Protein AF-A0A3D8HKE0-F1 (afdb_monomer_lite)

Secondary structure (DSSP, 8-state):
-HHHHHHHHHHHHHHHHHHHHHHHHHHHHHHHH--GGG-S-HHHHHHHHHTTHHHHHHHHHHHHHHHHHHHHHHHHHHHHHHHH-SS--HHHHHHHHHHHHHHHHHHHHHHHHHHHHHHHHHHHHHHHHHHHHHHHS------------PPPHHHHHHHHHHHHHHHHHHHHHHHHHHHHHTTS--------------------------------PPPP-

Sequence (221 aa):
MKEMVDYGVLGFLGMLSVVVVAIAIERLWFFATVRVDDYNDRRFLELDLHKRLTLLATIGSNAPYIGLLGTVAGIMITFVEIGADSNVDTGAIMTGLSLALKATAAGLIVAIPSIVTYNLLTRKADVVLTLWDIHHKPYTEPPRAATTRPMSSAQVAQQVATQQSQISQIQRQAQMQSQMQGQAGRTTQNPQPTTTQQSSQNLRPQGSTLGAGSTTNPPRV

Foldseek 3Di:
DLVCLLCVLLVVLVVLLVVLVVVLVVLVVVLVPDDLPPDPDLVVLLCVLCPCLVVLVVLLVCLLVSLQVSLVVLQVVLVVVCVVDPDDDPVSNVVSNVSSVVSNVSSNVRNVSSVVSSVVSVVSSVVSSVVSCCVVPPDDPDPPPPPPPPQPPVNVVVVVVVVVVVVVVVVVVVVVVVVVVVVVPPDDDDDDDDDDDDDDDDDDDDDDDDDDDDDDDDDDD

Radius of gyration: 40.12 Å; chains: 1; bounding box: 74×91×75 Å

pLDDT: mean 77.03, std 16.25, range [39.44, 96.81]

Structure (mmCIF, N/CA/C/O backbone):
data_AF-A0A3D8HKE0-F1
#
_entry.id   AF-A0A3D8HKE0-F1
#
loop_
_atom_site.group_PDB
_atom_site.id
_atom_site.type_symbol
_atom_site.label_atom_id
_atom_site.label_alt_id
_atom_site.label_comp_id
_atom_site.label_asym_id
_atom_site.label_entity_id
_atom_site.label_seq_id
_atom_site.pdbx_PDB_ins_code
_atom_site.Cartn_x
_atom_site.Cartn_y
_atom_site.Cartn_z
_atom_site.occupancy
_atom_site.B_iso_or_equiv
_atom_site.auth_seq_id
_atom_site.auth_comp_id
_atom_site.auth_asym_id
_atom_site.auth_atom_id
_atom_site.pdbx_PDB_model_num
ATOM 1 N N . MET A 1 1 ? -23.626 0.219 18.805 1.00 68.56 1 MET A N 1
ATOM 2 C CA . MET A 1 1 ? -22.837 1.066 17.874 1.00 68.56 1 MET A CA 1
ATOM 3 C C . MET A 1 1 ? -21.470 0.466 17.541 1.00 68.56 1 MET A C 1
ATOM 5 O O . MET A 1 1 ? -21.065 0.583 16.390 1.00 68.56 1 MET A O 1
ATOM 9 N N . LYS A 1 2 ? -20.796 -0.225 18.481 1.00 69.00 2 LYS A N 1
ATOM 10 C CA . LYS A 1 2 ? -19.523 -0.940 18.235 1.00 69.00 2 LYS A CA 1
ATOM 11 C C . LYS A 1 2 ? -19.536 -1.840 16.997 1.00 69.00 2 LYS A C 1
ATOM 13 O O . LYS A 1 2 ? -18.644 -1.725 16.165 1.00 69.00 2 LYS A O 1
ATOM 18 N N . GLU A 1 3 ? -20.570 -2.665 16.839 1.00 75.81 3 GLU A N 1
ATOM 19 C CA . GLU A 1 3 ? -20.652 -3.601 15.711 1.00 75.81 3 GLU A CA 1
ATOM 20 C C . GLU A 1 3 ? -20.678 -2.909 14.344 1.00 75.81 3 GLU A C 1
ATOM 22 O O . GLU A 1 3 ? -20.024 -3.364 13.415 1.00 75.81 3 GLU A O 1
ATOM 27 N N . MET A 1 4 ? -21.363 -1.770 14.211 1.00 79.06 4 MET A N 1
ATOM 28 C CA . MET A 1 4 ? -21.422 -1.051 12.932 1.00 79.06 4 MET A CA 1
ATOM 29 C C . MET A 1 4 ? -2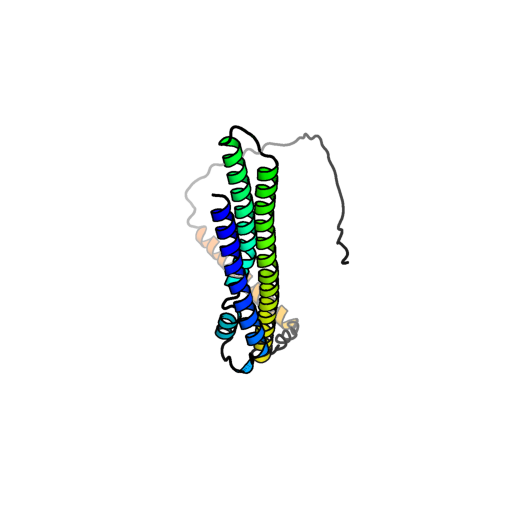0.052 -0.526 12.501 1.00 79.06 4 MET A C 1
ATOM 31 O O . MET A 1 4 ? -19.726 -0.570 11.318 1.00 79.06 4 MET A O 1
ATOM 35 N N . VAL A 1 5 ? -19.246 -0.039 13.449 1.00 80.44 5 VAL A N 1
ATOM 36 C CA . VAL A 1 5 ? -17.890 0.437 13.148 1.00 80.44 5 VAL A CA 1
ATOM 37 C C . VAL A 1 5 ? -16.947 -0.731 12.880 1.00 80.44 5 VAL A C 1
ATOM 39 O O . VAL A 1 5 ? -16.179 -0.658 11.923 1.00 80.44 5 VAL A O 1
ATOM 42 N N . ASP A 1 6 ? -17.041 -1.820 13.649 1.00 78.56 6 ASP A N 1
ATOM 43 C CA . ASP A 1 6 ? -16.195 -3.001 13.439 1.00 78.56 6 ASP A CA 1
ATOM 44 C C . ASP A 1 6 ? -16.470 -3.636 12.064 1.00 78.56 6 ASP A C 1
ATOM 46 O O . ASP A 1 6 ? -15.548 -3.809 11.266 1.00 78.56 6 ASP A O 1
ATOM 50 N N . TYR A 1 7 ? -17.742 -3.875 11.715 1.00 86.00 7 TYR A N 1
ATOM 51 C CA . TYR A 1 7 ? -18.117 -4.412 10.402 1.00 86.00 7 TYR A CA 1
ATOM 52 C C . TYR A 1 7 ? -17.887 -3.421 9.259 1.00 86.00 7 TYR A C 1
ATOM 54 O O . TYR A 1 7 ? -17.527 -3.841 8.161 1.00 86.00 7 TYR A O 1
ATOM 62 N N . GLY A 1 8 ? -18.058 -2.117 9.491 1.00 88.88 8 GLY A N 1
ATOM 63 C CA . GLY A 1 8 ? -17.811 -1.094 8.476 1.00 88.88 8 GLY A CA 1
ATOM 64 C C . GLY A 1 8 ? -16.339 -1.031 8.076 1.00 88.88 8 GLY A C 1
ATOM 65 O O . GLY A 1 8 ? -16.010 -1.132 6.894 1.00 88.88 8 GLY A O 1
ATOM 66 N N . VAL A 1 9 ? -15.443 -0.926 9.061 1.00 90.12 9 VAL A N 1
ATOM 67 C CA . VAL A 1 9 ? -13.996 -0.853 8.823 1.00 90.12 9 VAL A CA 1
ATOM 68 C C . VAL A 1 9 ? -13.478 -2.185 8.286 1.00 90.12 9 VAL A C 1
ATOM 70 O O . VAL A 1 9 ? -12.878 -2.214 7.214 1.00 90.12 9 VAL A O 1
ATOM 73 N N . LEU A 1 10 ? -13.755 -3.306 8.962 1.00 89.19 10 LEU A N 1
ATOM 74 C CA . LEU A 1 10 ? -13.279 -4.619 8.512 1.00 89.19 10 LEU A CA 1
ATOM 75 C C . LEU A 1 10 ? -13.876 -5.023 7.160 1.00 89.19 10 LEU A C 1
ATOM 77 O O . LEU A 1 10 ? -13.165 -5.590 6.335 1.00 89.19 10 LEU A O 1
ATOM 81 N N . GLY A 1 11 ? -15.144 -4.701 6.899 1.00 92.00 11 GLY A N 1
ATOM 82 C CA . GLY A 1 11 ? -15.788 -4.951 5.611 1.00 92.00 11 GLY A CA 1
ATOM 83 C C . GLY A 1 11 ? -15.154 -4.140 4.484 1.00 92.00 11 GLY A C 1
ATOM 84 O O . GLY A 1 11 ? -14.835 -4.691 3.431 1.00 92.00 11 GLY A O 1
ATOM 85 N N . PHE A 1 12 ? -14.889 -2.852 4.719 1.00 93.00 12 PHE A N 1
ATOM 86 C CA . PHE A 1 12 ? -14.210 -2.000 3.745 1.00 93.00 12 PHE A CA 1
ATOM 87 C C . PHE A 1 12 ? -12.780 -2.478 3.459 1.00 93.00 12 PHE A C 1
ATOM 89 O O . PHE A 1 12 ? -12.384 -2.606 2.299 1.00 93.00 12 PHE A O 1
ATOM 96 N N . LEU A 1 13 ? -12.010 -2.810 4.500 1.00 91.38 13 LEU A N 1
ATOM 97 C CA . LEU A 1 13 ? -10.673 -3.383 4.339 1.00 91.38 13 LEU A CA 1
ATOM 98 C C . LEU A 1 13 ? -10.697 -4.754 3.657 1.00 91.38 13 LEU A C 1
ATOM 100 O O . LEU A 1 13 ? -9.833 -5.032 2.829 1.00 91.38 13 LEU A O 1
ATOM 104 N N . GLY A 1 14 ? -11.691 -5.590 3.954 1.00 92.75 14 GLY A N 1
ATOM 105 C CA . GLY A 1 14 ? -11.900 -6.869 3.283 1.00 92.75 14 GLY A CA 1
ATOM 106 C C . GLY A 1 14 ? -12.162 -6.688 1.788 1.00 92.75 14 GLY A C 1
ATOM 107 O O . GLY A 1 14 ? -11.519 -7.339 0.967 1.00 92.75 14 GLY A O 1
ATOM 108 N N . MET A 1 15 ? -13.026 -5.741 1.417 1.00 94.44 15 MET A N 1
ATOM 109 C CA . MET A 1 15 ? -13.275 -5.393 0.017 1.00 94.44 15 MET A CA 1
ATOM 110 C C . MET A 1 15 ? -11.996 -4.902 -0.678 1.00 94.44 15 MET A C 1
ATOM 112 O O . MET A 1 15 ? -11.675 -5.371 -1.771 1.00 94.44 15 MET A O 1
ATOM 116 N N . LEU A 1 16 ? -11.233 -4.007 -0.039 1.00 91.81 16 LEU A N 1
ATOM 117 C CA . LEU A 1 16 ? -9.945 -3.548 -0.568 1.00 91.81 16 LEU A CA 1
ATOM 118 C C . LEU A 1 16 ? -8.948 -4.697 -0.743 1.00 91.81 16 LEU A C 1
ATOM 120 O O . LEU A 1 16 ? -8.261 -4.751 -1.760 1.00 91.81 16 LEU A O 1
ATOM 124 N N . SER A 1 17 ? -8.891 -5.626 0.212 1.00 93.06 17 SER A N 1
ATOM 125 C CA . SER A 1 17 ? -8.035 -6.812 0.139 1.00 93.06 17 SER A CA 1
ATOM 126 C C . SER A 1 17 ? -8.343 -7.646 -1.103 1.00 93.06 17 SER A C 1
ATOM 128 O O . SER A 1 17 ? -7.438 -7.972 -1.871 1.00 93.06 17 SER A O 1
ATOM 130 N N . VAL A 1 18 ? -9.628 -7.918 -1.356 1.00 93.94 18 VAL A N 1
ATOM 131 C CA . VAL A 1 18 ? -10.071 -8.670 -2.538 1.00 93.94 18 VAL A CA 1
ATOM 132 C C . VAL A 1 18 ? -9.685 -7.944 -3.827 1.00 93.94 18 VAL A C 1
ATOM 134 O O . VAL A 1 18 ? -9.174 -8.576 -4.749 1.00 93.94 18 VAL A O 1
ATOM 137 N N . VAL A 1 19 ? -9.859 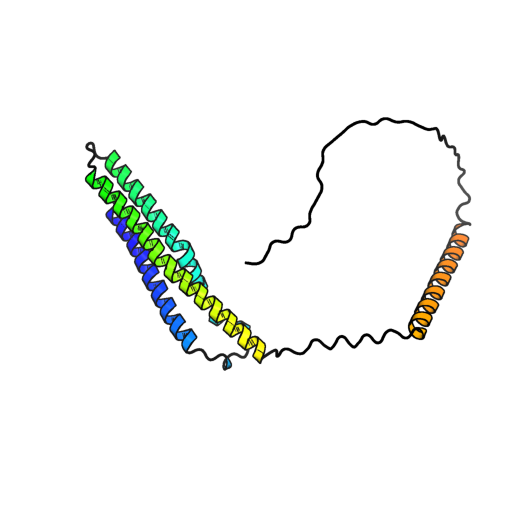-6.620 -3.888 1.00 92.25 19 VAL A N 1
ATOM 138 C CA . VAL A 1 19 ? -9.463 -5.812 -5.054 1.00 92.25 19 VAL A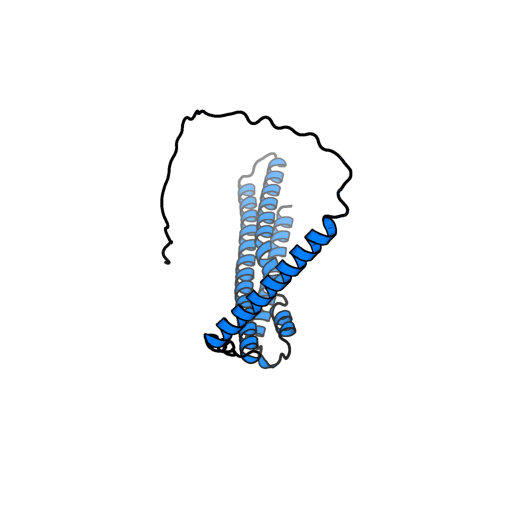 CA 1
ATOM 139 C C . VAL A 1 19 ? -7.952 -5.869 -5.289 1.00 92.25 19 VAL A C 1
ATOM 141 O O . VAL A 1 19 ? -7.520 -6.076 -6.423 1.00 92.25 19 VAL A O 1
ATOM 144 N N . VAL A 1 20 ? -7.139 -5.729 -4.237 1.00 92.12 20 VAL A N 1
ATOM 145 C CA . VAL A 1 20 ? -5.671 -5.815 -4.331 1.00 92.12 20 VAL A CA 1
ATOM 146 C C . VAL A 1 20 ? -5.248 -7.174 -4.869 1.00 92.12 20 VAL A C 1
ATOM 148 O O . VAL A 1 20 ? -4.459 -7.234 -5.809 1.00 92.12 20 VAL A O 1
ATOM 151 N N . VAL A 1 21 ? -5.792 -8.258 -4.314 1.00 90.06 21 VAL A N 1
ATOM 152 C CA . VAL A 1 21 ? -5.470 -9.623 -4.747 1.00 90.06 21 VAL A CA 1
ATOM 153 C C . VAL A 1 21 ? -5.913 -9.857 -6.191 1.00 90.06 21 VAL A C 1
ATOM 155 O O . VAL A 1 21 ? -5.136 -10.387 -6.983 1.00 90.06 21 VAL A O 1
ATOM 158 N N . ALA A 1 22 ? -7.113 -9.413 -6.571 1.00 90.00 22 ALA A N 1
ATOM 159 C CA . ALA A 1 22 ? -7.612 -9.546 -7.937 1.00 90.00 22 ALA A CA 1
ATOM 160 C C . ALA A 1 22 ? -6.702 -8.835 -8.953 1.00 90.00 22 ALA A C 1
ATOM 162 O O . ALA A 1 22 ? -6.298 -9.444 -9.945 1.00 90.00 22 ALA A O 1
ATOM 163 N N . ILE A 1 23 ? -6.315 -7.582 -8.684 1.00 87.62 23 ILE A N 1
ATOM 164 C CA . ILE A 1 23 ? -5.418 -6.830 -9.575 1.00 87.62 23 ILE A CA 1
ATOM 165 C C . ILE A 1 23 ? -4.009 -7.438 -9.571 1.00 87.62 23 ILE A C 1
ATOM 167 O O . ILE A 1 23 ? -3.373 -7.519 -10.623 1.00 87.62 23 ILE A O 1
ATOM 171 N N . ALA A 1 24 ? -3.511 -7.888 -8.415 1.00 86.12 24 ALA A N 1
ATOM 172 C CA . ALA A 1 24 ? -2.208 -8.536 -8.308 1.00 86.12 24 ALA A CA 1
ATOM 173 C C . ALA A 1 24 ? -2.137 -9.800 -9.176 1.00 86.12 24 ALA A C 1
ATOM 175 O O . ALA A 1 24 ? -1.166 -9.983 -9.909 1.00 86.12 24 ALA A O 1
ATOM 176 N N . ILE A 1 25 ? -3.177 -10.637 -9.144 1.00 87.00 25 ILE A N 1
ATOM 177 C CA . ILE A 1 25 ? -3.264 -11.854 -9.959 1.00 87.00 25 ILE A CA 1
ATOM 178 C C . ILE A 1 25 ? -3.375 -11.507 -11.448 1.00 87.00 25 ILE A C 1
ATOM 180 O O . ILE A 1 25 ? -2.588 -12.024 -12.243 1.00 87.00 25 ILE A O 1
ATOM 184 N N . GLU A 1 26 ? -4.290 -10.601 -11.822 1.00 84.62 26 GLU A N 1
ATOM 185 C CA . GLU A 1 26 ? -4.458 -10.127 -13.208 1.00 84.62 26 GLU A CA 1
ATOM 186 C C . GLU A 1 26 ? -3.114 -9.657 -13.779 1.00 84.62 26 GLU A C 1
ATOM 188 O O . GLU A 1 26 ? -2.737 -9.994 -14.905 1.00 84.62 26 GLU A O 1
ATOM 193 N N . ARG A 1 27 ? -2.337 -8.924 -12.973 1.00 79.56 27 ARG A N 1
ATOM 194 C CA . ARG A 1 27 ? -1.057 -8.386 -13.417 1.00 79.56 27 ARG A CA 1
ATOM 195 C C . ARG A 1 27 ? 0.102 -9.354 -13.409 1.00 79.56 27 ARG A C 1
ATOM 197 O O . ARG A 1 27 ? 0.913 -9.284 -14.330 1.00 79.56 27 ARG A O 1
ATOM 204 N N . LEU A 1 28 ? 0.209 -10.228 -12.415 1.00 78.38 28 LEU A N 1
ATOM 205 C CA . LEU A 1 28 ? 1.250 -11.254 -12.412 1.00 78.38 28 LEU A CA 1
ATOM 206 C C . LEU A 1 28 ? 1.114 -12.158 -13.635 1.00 78.38 28 LEU A C 1
ATOM 208 O O . LEU A 1 28 ? 2.126 -12.515 -14.238 1.00 78.38 28 LEU A O 1
ATOM 212 N N . TRP A 1 29 ? -0.123 -12.451 -14.041 1.00 78.75 29 TRP A N 1
ATOM 213 C CA . TRP A 1 29 ? -0.379 -13.232 -15.240 1.00 78.75 29 TRP A CA 1
ATOM 214 C C . TRP A 1 29 ? -0.073 -12.446 -16.521 1.00 78.75 29 TRP A C 1
ATOM 216 O O . TRP A 1 29 ? 0.654 -12.940 -17.376 1.00 78.75 29 TRP A O 1
ATOM 226 N N . PHE A 1 30 ? -0.498 -11.181 -16.609 1.00 76.00 30 PHE A N 1
ATOM 227 C CA . PHE A 1 30 ? -0.179 -10.309 -17.747 1.00 76.00 30 PHE A CA 1
ATOM 228 C C . PHE A 1 30 ? 1.334 -10.164 -17.983 1.00 76.00 30 PHE A C 1
ATOM 230 O O . PHE A 1 30 ? 1.812 -10.359 -19.098 1.00 76.00 30 PHE A O 1
ATOM 237 N N . PHE A 1 31 ? 2.116 -9.888 -16.933 1.00 66.81 31 PHE A N 1
ATOM 238 C CA . PHE A 1 31 ? 3.575 -9.764 -17.044 1.00 66.81 31 PHE A CA 1
ATOM 239 C C . PHE A 1 31 ? 4.276 -11.080 -17.405 1.00 66.81 31 PHE A C 1
ATOM 241 O O . PHE A 1 31 ? 5.405 -11.041 -17.885 1.00 66.81 31 PHE A O 1
ATOM 248 N N . ALA A 1 32 ? 3.640 -12.232 -17.176 1.00 64.81 32 ALA A N 1
ATOM 249 C CA . ALA A 1 32 ? 4.167 -13.527 -17.596 1.00 64.81 32 ALA A CA 1
ATOM 250 C C . ALA A 1 32 ? 3.878 -13.842 -19.076 1.00 64.81 32 ALA A C 1
ATOM 252 O O . ALA A 1 32 ? 4.490 -14.754 -19.624 1.00 64.81 32 ALA A O 1
ATOM 253 N N . THR A 1 33 ? 2.958 -13.121 -19.727 1.00 61.50 33 THR A N 1
ATOM 254 C CA . THR A 1 33 ? 2.516 -13.413 -21.106 1.00 61.50 33 THR A CA 1
ATOM 255 C C . THR A 1 33 ? 2.814 -12.283 -22.102 1.00 61.50 33 THR A C 1
ATOM 257 O O . THR A 1 33 ? 2.741 -12.501 -23.309 1.00 61.50 33 THR A O 1
ATOM 260 N N . VAL A 1 34 ? 3.190 -11.085 -21.640 1.00 63.56 34 VAL A N 1
ATOM 261 C CA . VAL A 1 34 ? 3.518 -9.955 -22.524 1.00 63.56 34 VAL A CA 1
ATOM 262 C C . VAL A 1 34 ? 4.799 -10.200 -23.321 1.00 63.56 34 VAL A C 1
ATOM 264 O O . VAL A 1 34 ? 5.882 -10.372 -22.763 1.00 63.56 34 VAL A O 1
ATOM 267 N N . ARG A 1 35 ? 4.667 -10.137 -24.649 1.00 62.50 35 ARG A N 1
ATOM 268 C CA . ARG A 1 35 ? 5.768 -10.049 -25.612 1.00 62.50 35 ARG A CA 1
ATOM 269 C C . ARG A 1 35 ? 6.050 -8.576 -25.918 1.00 62.50 35 ARG A C 1
ATOM 271 O O . ARG A 1 35 ? 5.142 -7.827 -26.261 1.00 62.50 35 ARG A O 1
ATOM 278 N N . VAL A 1 36 ? 7.311 -8.171 -25.779 1.00 59.06 36 VAL A N 1
ATOM 279 C CA . VAL A 1 36 ? 7.780 -6.781 -25.958 1.00 59.06 36 VAL A CA 1
ATOM 280 C C . VAL A 1 36 ? 7.764 -6.352 -27.438 1.00 59.06 36 VAL A C 1
ATOM 282 O O . VAL A 1 36 ? 7.711 -5.161 -27.730 1.00 59.06 36 VAL A O 1
ATOM 285 N N . ASP A 1 37 ? 7.738 -7.318 -28.360 1.00 56.88 37 ASP A N 1
ATOM 286 C CA . ASP A 1 37 ? 7.844 -7.116 -29.813 1.00 56.88 37 ASP A CA 1
ATOM 287 C C . ASP A 1 37 ? 6.596 -6.545 -30.513 1.00 56.88 37 ASP A C 1
ATOM 289 O O . ASP A 1 37 ? 6.682 -6.184 -31.682 1.00 56.88 37 ASP A O 1
ATOM 293 N N . ASP A 1 38 ? 5.441 -6.435 -29.845 1.00 60.47 38 ASP A N 1
ATOM 294 C CA . ASP A 1 38 ? 4.195 -5.987 -30.501 1.00 60.47 38 ASP A CA 1
ATOM 295 C C . ASP A 1 38 ? 3.969 -4.451 -30.438 1.00 60.47 38 ASP A C 1
ATOM 297 O O . ASP A 1 38 ? 2.990 -3.948 -30.993 1.00 60.47 38 ASP A O 1
ATOM 301 N N . TYR A 1 39 ? 4.860 -3.674 -29.798 1.00 60.88 39 TYR A N 1
ATOM 302 C CA . TYR A 1 39 ? 4.682 -2.222 -29.603 1.00 60.88 39 TYR A CA 1
ATOM 303 C C . TYR A 1 39 ? 5.663 -1.368 -30.426 1.00 60.88 39 TYR A C 1
ATOM 305 O O . TYR A 1 39 ? 6.860 -1.322 -30.145 1.00 60.88 39 TYR A O 1
ATOM 313 N N . ASN A 1 40 ? 5.120 -0.601 -31.380 1.00 63.88 40 ASN A N 1
ATOM 314 C CA . ASN A 1 40 ? 5.867 0.317 -32.258 1.00 63.88 40 ASN A CA 1
ATOM 315 C C . ASN A 1 40 ? 6.235 1.672 -31.611 1.00 63.88 40 ASN A C 1
ATOM 317 O O . ASN A 1 40 ? 7.108 2.374 -32.115 1.00 63.88 40 ASN A O 1
ATOM 321 N N . ASP A 1 41 ? 5.569 2.079 -30.522 1.00 75.12 41 ASP A N 1
ATOM 322 C CA . ASP A 1 41 ? 5.810 3.367 -29.851 1.00 75.12 41 ASP A CA 1
ATOM 323 C C . ASP A 1 41 ? 5.907 3.172 -28.329 1.00 75.12 41 ASP A C 1
ATOM 325 O O . ASP A 1 41 ? 4.984 2.672 -27.676 1.00 75.12 41 ASP A O 1
ATOM 329 N N . ARG A 1 42 ? 7.046 3.605 -27.771 1.00 77.25 42 ARG A N 1
ATOM 330 C CA . ARG A 1 42 ? 7.405 3.546 -26.347 1.00 77.25 42 ARG A CA 1
ATOM 331 C C . ARG A 1 42 ? 6.297 4.040 -25.424 1.00 77.25 42 ARG A C 1
ATOM 333 O O . ARG A 1 42 ? 6.089 3.480 -24.352 1.00 77.25 42 ARG A O 1
ATOM 340 N N . ARG A 1 43 ? 5.603 5.108 -25.822 1.00 79.75 43 ARG A N 1
ATOM 341 C CA . ARG A 1 43 ? 4.630 5.794 -24.960 1.00 79.75 43 ARG A CA 1
ATOM 342 C C . ARG A 1 43 ? 3.418 4.919 -24.663 1.00 79.75 43 ARG A C 1
ATOM 344 O O . ARG A 1 43 ? 2.913 4.946 -23.546 1.00 79.75 43 ARG A O 1
ATOM 351 N N . PHE A 1 44 ? 2.976 4.128 -25.639 1.00 79.12 44 PHE A N 1
ATOM 352 C CA . PHE A 1 44 ? 1.860 3.200 -25.454 1.00 79.12 44 PHE A CA 1
ATOM 353 C C . PHE A 1 44 ? 2.255 2.034 -24.549 1.00 79.12 44 PHE A C 1
ATOM 355 O O . PHE A 1 44 ? 1.489 1.681 -23.658 1.00 79.12 44 PHE A O 1
ATOM 362 N N . LEU A 1 45 ? 3.479 1.515 -24.706 1.00 77.31 45 LEU A N 1
ATOM 363 C CA . LEU A 1 45 ? 4.020 0.481 -23.825 1.00 77.31 45 LEU A CA 1
ATOM 364 C C . LEU A 1 45 ? 4.102 0.970 -22.370 1.00 77.31 45 LEU A C 1
ATOM 366 O O . LEU A 1 45 ? 3.681 0.266 -21.457 1.00 77.31 45 LEU A O 1
ATOM 370 N N . GLU A 1 46 ? 4.594 2.190 -22.148 1.00 81.56 46 GLU A N 1
ATOM 371 C CA . GLU A 1 46 ? 4.678 2.800 -20.815 1.00 81.56 46 GLU A CA 1
ATOM 372 C C . GLU A 1 46 ? 3.290 3.005 -20.183 1.00 81.56 46 GLU A C 1
ATOM 374 O O . GLU A 1 46 ? 3.061 2.602 -19.039 1.00 81.56 46 GLU A O 1
ATOM 379 N N . LEU A 1 47 ? 2.339 3.556 -20.947 1.00 81.81 47 LEU A N 1
ATOM 380 C CA . LEU A 1 47 ? 0.946 3.735 -20.523 1.00 81.81 47 LEU A CA 1
ATOM 381 C C . LEU A 1 47 ? 0.303 2.409 -20.113 1.00 81.81 47 LEU A C 1
ATOM 383 O O . LEU A 1 47 ? -0.326 2.326 -19.053 1.00 81.81 47 LEU A O 1
ATOM 387 N N . ASP A 1 48 ? 0.477 1.370 -20.928 1.00 78.62 48 ASP A N 1
ATOM 388 C CA . ASP A 1 48 ? -0.114 0.068 -20.660 1.00 78.62 48 ASP A CA 1
ATOM 389 C C . ASP A 1 48 ? 0.547 -0.629 -19.484 1.00 78.62 48 ASP A C 1
ATOM 391 O O . ASP A 1 48 ? -0.178 -1.248 -18.712 1.00 78.62 48 ASP A O 1
ATOM 395 N N . LEU A 1 49 ? 1.863 -0.501 -19.281 1.00 76.62 49 LEU A N 1
ATOM 396 C CA . LEU A 1 49 ? 2.574 -1.060 -18.125 1.00 76.62 49 LEU A CA 1
ATOM 397 C C . LEU A 1 49 ? 2.167 -0.382 -16.813 1.00 76.62 49 LEU A C 1
ATOM 399 O O . LEU A 1 49 ? 1.939 -1.080 -15.821 1.00 76.62 49 LEU A O 1
ATOM 403 N N . HIS A 1 50 ? 2.013 0.943 -16.812 1.00 81.12 50 HIS A N 1
ATOM 404 C CA . HIS A 1 50 ? 1.700 1.729 -15.613 1.00 81.12 50 HIS A CA 1
ATOM 405 C C . HIS A 1 50 ? 0.208 1.730 -15.256 1.00 81.12 50 HIS A C 1
ATOM 407 O O . HIS A 1 50 ? -0.179 2.096 -14.140 1.00 81.12 50 HIS A O 1
ATOM 413 N N . LYS A 1 51 ? -0.657 1.270 -16.165 1.00 78.56 51 LYS A N 1
ATOM 414 C CA . LYS A 1 51 ? -2.094 1.156 -15.917 1.00 78.56 51 LYS A CA 1
ATOM 415 C C . LYS A 1 51 ? -2.366 0.297 -14.676 1.00 78.56 51 LYS A C 1
ATOM 417 O O . LYS A 1 51 ? -1.840 -0.804 -14.532 1.00 78.56 51 LYS A O 1
ATOM 422 N N . ARG A 1 52 ? -3.221 0.804 -13.779 1.00 78.88 52 ARG A N 1
ATOM 423 C CA . ARG A 1 52 ? -3.625 0.183 -12.496 1.00 78.88 52 ARG A 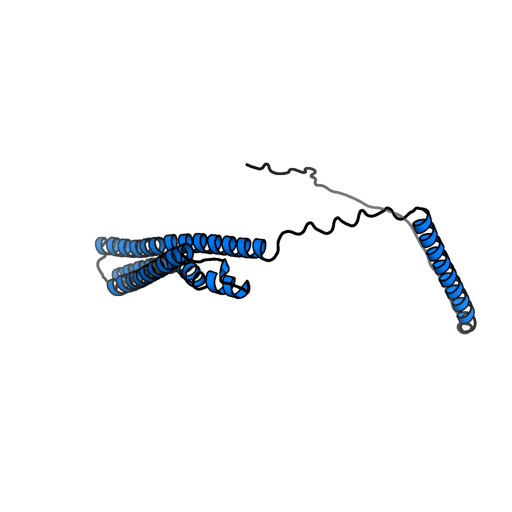CA 1
ATOM 424 C C . ARG A 1 52 ? -2.525 0.046 -11.428 1.00 78.88 52 ARG A C 1
ATOM 426 O O . ARG A 1 52 ? -2.876 -0.231 -10.285 1.00 78.88 52 ARG A O 1
ATOM 433 N N . LEU A 1 53 ? -1.247 0.324 -11.719 1.00 84.88 53 LEU A N 1
ATOM 434 C CA . LEU A 1 53 ? -0.189 0.360 -10.691 1.00 84.88 53 LEU A CA 1
ATOM 435 C C . LEU A 1 53 ? -0.447 1.474 -9.670 1.00 84.88 53 LEU A C 1
ATOM 437 O O . LEU A 1 53 ? -0.270 1.265 -8.471 1.00 84.88 53 LEU A O 1
ATOM 441 N N . THR A 1 54 ? -0.952 2.623 -10.126 1.00 88.50 54 THR A N 1
ATOM 442 C CA . THR A 1 54 ? -1.329 3.736 -9.245 1.00 88.50 54 THR A CA 1
ATOM 443 C C . THR A 1 54 ? -2.369 3.317 -8.208 1.00 88.50 54 THR A C 1
ATOM 445 O O . THR A 1 54 ? -2.251 3.713 -7.057 1.00 88.50 54 THR A O 1
ATOM 448 N N . LEU A 1 55 ? -3.338 2.462 -8.564 1.00 89.19 55 LEU A N 1
ATOM 449 C CA . LEU A 1 55 ? -4.341 1.979 -7.608 1.00 89.19 55 LEU A CA 1
ATOM 450 C C . LEU A 1 55 ? -3.710 1.128 -6.500 1.00 89.19 55 LEU A C 1
ATOM 452 O O . LEU A 1 55 ? -4.041 1.325 -5.335 1.00 89.19 55 LEU A O 1
ATOM 456 N N . LEU A 1 56 ? -2.769 0.235 -6.828 1.00 90.88 56 LEU A N 1
ATOM 457 C CA . LEU A 1 56 ? -2.044 -0.554 -5.819 1.00 90.88 56 LEU A CA 1
ATOM 458 C C . LEU A 1 56 ? -1.215 0.337 -4.892 1.00 90.88 56 LEU A C 1
ATOM 460 O O . LEU A 1 56 ? -1.176 0.094 -3.685 1.00 90.88 56 LEU A O 1
ATOM 464 N N . ALA A 1 57 ? -0.577 1.372 -5.444 1.00 92.81 57 ALA A N 1
ATOM 465 C CA . ALA A 1 57 ? 0.159 2.350 -4.654 1.00 92.81 57 ALA A CA 1
ATOM 466 C C . ALA A 1 57 ? -0.774 3.116 -3.706 1.00 92.81 57 ALA A C 1
ATOM 468 O O . ALA A 1 57 ? -0.484 3.227 -2.518 1.00 92.81 57 ALA A O 1
ATOM 469 N N . THR A 1 58 ? -1.918 3.590 -4.209 1.00 94.12 58 THR A N 1
ATOM 470 C CA . THR A 1 58 ? -2.914 4.320 -3.416 1.00 94.12 58 THR A CA 1
ATOM 471 C C . THR A 1 58 ? -3.526 3.448 -2.323 1.00 94.12 58 THR A C 1
ATOM 473 O O . THR A 1 58 ? -3.671 3.911 -1.196 1.00 94.12 58 THR A O 1
ATOM 476 N N . ILE A 1 59 ? -3.880 2.195 -2.613 1.00 94.50 59 ILE A N 1
ATOM 477 C CA . ILE A 1 59 ? -4.427 1.290 -1.593 1.00 94.50 59 ILE A CA 1
ATOM 478 C C . ILE A 1 59 ? -3.344 0.941 -0.569 1.00 94.50 59 ILE A C 1
ATOM 480 O O . ILE A 1 59 ? -3.601 0.991 0.630 1.00 94.50 59 ILE A O 1
ATOM 484 N N . GLY A 1 60 ? -2.123 0.656 -1.026 1.00 94.25 60 GLY A N 1
ATOM 485 C CA . GLY A 1 60 ? -1.000 0.319 -0.157 1.00 94.25 60 GLY A CA 1
ATOM 486 C C . GLY A 1 60 ? -0.644 1.432 0.827 1.00 94.25 60 GLY A C 1
ATOM 487 O O . GLY A 1 60 ? -0.413 1.148 2.000 1.00 94.25 60 GLY A O 1
ATOM 488 N N . SER A 1 61 ? -0.649 2.693 0.385 1.00 95.75 61 SER A N 1
ATOM 489 C CA . SER A 1 61 ? -0.354 3.833 1.258 1.00 95.75 61 SER A CA 1
ATOM 490 C C . SER A 1 61 ? -1.513 4.205 2.180 1.00 95.75 61 SER A C 1
ATOM 492 O O . SER A 1 61 ? -1.264 4.643 3.299 1.00 95.75 61 SER A O 1
ATOM 494 N N . ASN A 1 62 ? -2.767 4.018 1.750 1.00 96.06 62 ASN A N 1
ATOM 495 C CA . ASN A 1 62 ? -3.930 4.455 2.525 1.00 96.06 62 ASN A CA 1
ATOM 496 C C . ASN A 1 62 ? -4.512 3.385 3.458 1.00 96.06 62 ASN A C 1
ATOM 498 O O . ASN A 1 62 ? -5.054 3.740 4.502 1.00 96.06 62 ASN A O 1
ATOM 502 N N . ALA A 1 63 ? -4.388 2.092 3.145 1.00 95.19 63 ALA A N 1
ATOM 503 C CA . ALA A 1 63 ? -4.937 1.008 3.969 1.00 95.19 63 ALA A CA 1
ATOM 504 C C . ALA A 1 63 ? -4.513 1.054 5.458 1.00 95.19 63 ALA A C 1
ATOM 506 O O . ALA A 1 63 ? -5.382 0.851 6.313 1.00 95.19 63 ALA A O 1
ATOM 507 N N . PRO A 1 64 ? -3.253 1.388 5.824 1.00 96.38 64 PRO A N 1
ATOM 508 C CA . PRO A 1 64 ? -2.860 1.530 7.228 1.00 96.38 64 PRO A CA 1
ATOM 509 C C . PRO A 1 64 ? -3.621 2.645 7.951 1.00 96.38 64 PRO A C 1
ATOM 511 O O . PRO A 1 64 ? -4.000 2.484 9.110 1.00 96.38 64 PRO A O 1
ATOM 514 N N . TYR A 1 65 ? -3.885 3.761 7.266 1.00 96.81 65 TYR A N 1
ATOM 515 C CA . TYR A 1 65 ? -4.613 4.892 7.842 1.00 96.81 65 TYR A CA 1
ATOM 516 C C . TYR A 1 65 ? -6.081 4.558 8.094 1.00 96.81 65 TYR A C 1
ATOM 518 O O . TYR A 1 65 ? -6.655 5.031 9.070 1.00 96.81 65 TYR A O 1
ATOM 526 N N . ILE A 1 66 ? -6.675 3.695 7.269 1.00 94.81 66 ILE A N 1
ATOM 527 C CA . ILE A 1 66 ? -8.043 3.210 7.484 1.00 94.81 66 ILE A CA 1
ATOM 528 C C . ILE A 1 66 ? -8.102 2.296 8.714 1.00 94.81 66 ILE A C 1
ATOM 530 O O . ILE A 1 66 ? -9.010 2.433 9.532 1.00 94.81 66 ILE A O 1
ATOM 534 N N . GLY A 1 67 ? -7.105 1.424 8.900 1.00 94.50 67 GLY A N 1
ATOM 535 C CA . GLY A 1 67 ? -6.977 0.615 10.118 1.00 94.50 67 GLY A CA 1
ATOM 536 C C . GLY A 1 67 ? -6.807 1.469 11.381 1.00 94.50 67 GLY A C 1
ATOM 537 O O . GLY A 1 67 ? -7.485 1.231 12.379 1.00 94.50 67 GLY A O 1
ATOM 538 N N . LEU A 1 68 ? -5.976 2.516 11.308 1.00 95.75 68 LEU A N 1
ATOM 539 C CA . LEU A 1 68 ? -5.801 3.494 12.388 1.00 95.75 68 LEU A CA 1
ATOM 540 C C . LEU A 1 68 ? -7.093 4.268 12.678 1.00 95.75 68 LEU A C 1
ATOM 542 O O . LEU A 1 68 ? -7.441 4.476 13.836 1.00 95.75 68 LEU A O 1
ATOM 546 N N . LEU A 1 69 ? -7.849 4.676 11.657 1.00 94.44 69 LEU A N 1
ATOM 547 C CA . LEU A 1 69 ? -9.161 5.285 11.894 1.00 94.44 69 LEU A CA 1
ATOM 548 C C . LEU A 1 69 ? -10.097 4.328 12.641 1.00 94.44 69 LEU A C 1
ATOM 550 O O . LEU A 1 69 ? -10.824 4.757 13.537 1.00 94.44 69 LEU A O 1
ATOM 554 N N . GLY A 1 70 ? -10.037 3.035 12.317 1.00 92.81 70 GLY A N 1
ATOM 555 C CA . GLY A 1 70 ? -10.770 1.991 13.024 1.00 92.81 70 GLY A CA 1
ATOM 556 C C . GLY A 1 70 ? -10.412 1.892 14.504 1.00 92.81 70 GLY A C 1
ATOM 557 O O . GLY A 1 70 ? -11.319 1.805 15.334 1.00 92.81 70 GLY A O 1
ATOM 558 N N . THR A 1 71 ? -9.123 1.970 14.868 1.00 94.56 71 THR A N 1
ATOM 559 C CA . THR A 1 71 ? -8.740 1.964 16.290 1.00 94.56 71 THR A CA 1
ATOM 560 C C . THR A 1 71 ? -9.269 3.181 17.025 1.00 94.56 71 THR A C 1
ATOM 562 O O . THR A 1 71 ? -9.830 3.036 18.110 1.00 94.56 71 THR A O 1
ATOM 565 N N . VAL A 1 72 ? -9.118 4.371 16.439 1.00 94.81 72 VAL A N 1
ATOM 566 C CA . VAL A 1 72 ? -9.578 5.622 17.051 1.00 94.81 72 VAL A CA 1
ATOM 567 C C . VAL A 1 72 ? -11.090 5.578 17.270 1.00 94.81 72 VAL A C 1
ATOM 569 O O . VAL A 1 72 ? -11.556 5.863 18.373 1.00 94.81 72 VAL A O 1
ATOM 572 N N . ALA A 1 73 ? -11.855 5.145 16.265 1.00 92.00 73 ALA A N 1
ATOM 573 C CA . ALA A 1 73 ? -13.303 5.012 16.378 1.00 92.00 73 ALA A CA 1
ATOM 574 C C . ALA A 1 73 ? -13.717 3.954 17.422 1.00 92.00 73 ALA A C 1
ATOM 576 O O . ALA A 1 73 ? -14.616 4.205 18.224 1.00 92.00 73 ALA A O 1
ATOM 577 N N . GLY A 1 74 ? -13.043 2.799 17.468 1.00 91.81 74 GLY A N 1
ATOM 578 C CA . GLY A 1 74 ? -13.329 1.738 18.441 1.00 91.81 74 GLY A CA 1
ATOM 579 C C . GLY A 1 74 ? -13.048 2.149 19.892 1.00 91.81 74 GLY A C 1
ATOM 580 O O . GLY A 1 74 ? -13.867 1.897 20.784 1.00 91.81 74 GLY A O 1
ATOM 581 N N . ILE A 1 75 ? -11.929 2.841 20.131 1.00 93.25 75 ILE A N 1
ATOM 582 C CA . ILE A 1 75 ? -11.589 3.402 21.447 1.00 93.25 75 ILE A CA 1
ATOM 583 C C . ILE A 1 75 ? -12.611 4.473 21.844 1.00 93.25 75 ILE A C 1
ATOM 585 O O . ILE A 1 75 ? -13.115 4.449 22.966 1.00 93.25 75 ILE A O 1
ATOM 589 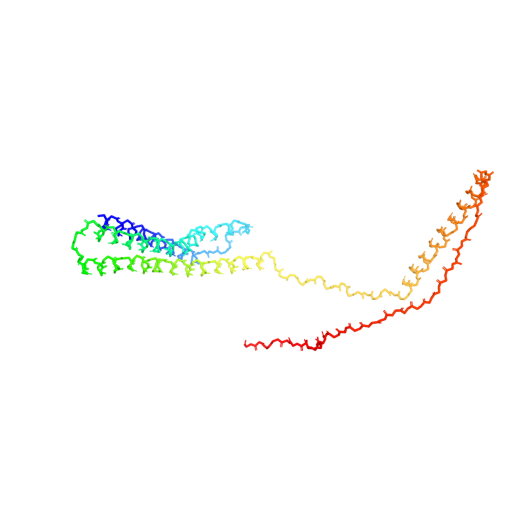N N . MET A 1 76 ? -12.971 5.368 20.919 1.00 93.06 76 MET A N 1
ATOM 590 C CA . MET A 1 76 ? -13.950 6.426 21.173 1.00 93.06 76 MET A CA 1
ATOM 591 C C . MET A 1 76 ? -15.307 5.852 21.598 1.00 93.06 76 MET A C 1
ATOM 593 O O . MET A 1 76 ? -15.859 6.283 22.606 1.00 93.06 76 MET A O 1
ATOM 597 N N . ILE A 1 77 ? -15.821 4.841 20.888 1.00 90.69 77 ILE A N 1
ATOM 598 C CA . ILE A 1 77 ? -17.098 4.203 21.247 1.00 90.69 77 ILE A CA 1
ATOM 599 C C . ILE A 1 77 ? -17.005 3.514 22.611 1.00 90.69 77 ILE A C 1
ATOM 601 O O . ILE A 1 77 ? -17.946 3.581 23.396 1.00 90.69 77 ILE A O 1
ATOM 605 N N . THR A 1 78 ? -15.867 2.887 22.919 1.00 90.31 78 THR A N 1
ATOM 606 C CA . THR A 1 78 ? -15.652 2.252 24.225 1.00 90.31 78 THR A CA 1
ATOM 607 C C . THR A 1 78 ? -15.735 3.270 25.364 1.00 90.31 78 THR A C 1
ATOM 609 O O . THR A 1 78 ? -16.401 2.998 26.357 1.00 90.31 78 THR A O 1
ATOM 612 N N . PHE A 1 79 ? -15.143 4.457 25.213 1.00 90.12 79 PHE A N 1
ATOM 613 C CA . PHE A 1 79 ? -15.258 5.512 26.226 1.00 90.12 79 PHE A CA 1
ATOM 614 C C . PHE A 1 79 ? -16.661 6.116 26.329 1.00 90.12 79 PHE A C 1
ATOM 616 O O . PHE A 1 79 ? -17.090 6.441 27.434 1.00 90.12 79 PHE A O 1
ATOM 623 N N . VAL A 1 80 ? -17.389 6.238 25.216 1.00 89.88 80 VAL A N 1
ATOM 624 C CA . VAL A 1 80 ? -18.781 6.714 25.235 1.00 89.88 80 VAL A CA 1
ATOM 625 C C . VAL A 1 80 ? -19.686 5.748 26.002 1.00 89.88 80 VAL A C 1
ATOM 627 O O . VAL A 1 80 ? -20.508 6.203 26.790 1.00 89.88 80 VAL A O 1
ATOM 630 N N . GLU A 1 81 ? -19.519 4.435 25.821 1.00 86.94 81 GLU A N 1
ATOM 631 C CA . GLU A 1 81 ? -20.303 3.428 26.553 1.00 86.94 81 GLU A CA 1
ATOM 632 C C . GLU A 1 81 ? -20.014 3.466 28.062 1.00 86.94 81 GLU A C 1
ATOM 634 O O . GLU A 1 81 ? -20.948 3.507 28.856 1.00 86.94 81 GLU A O 1
ATOM 639 N N . ILE A 1 82 ? -18.743 3.585 28.466 1.00 88.56 82 ILE A N 1
ATOM 640 C CA . ILE A 1 82 ? -18.373 3.740 29.887 1.00 88.56 82 ILE A CA 1
ATOM 641 C C . ILE A 1 82 ? -18.969 5.020 30.491 1.00 88.56 82 ILE A C 1
ATOM 643 O O . ILE A 1 82 ? -19.339 5.030 31.658 1.00 88.56 82 ILE A O 1
ATOM 647 N N . GLY A 1 83 ? -19.031 6.113 29.725 1.00 87.38 83 GLY A N 1
ATOM 648 C CA . GLY A 1 83 ? -19.598 7.379 30.196 1.00 87.38 83 GLY A CA 1
ATOM 649 C C . GLY A 1 83 ? -21.128 7.390 30.277 1.00 87.38 83 GLY A C 1
ATOM 650 O O . GLY A 1 83 ? -21.687 8.233 30.976 1.00 87.38 83 GLY A O 1
ATOM 651 N N . ALA A 1 84 ? -21.799 6.488 29.557 1.00 87.88 84 ALA A N 1
ATOM 652 C CA . ALA A 1 84 ? -23.253 6.348 29.569 1.00 87.88 84 ALA A CA 1
ATOM 653 C C . ALA A 1 84 ? -23.738 5.400 30.678 1.00 87.88 84 ALA A C 1
ATOM 655 O O . ALA A 1 84 ? -24.811 5.621 31.243 1.00 87.88 84 ALA A O 1
ATOM 656 N N . ASP A 1 85 ? -22.947 4.377 31.005 1.00 84.94 85 ASP A N 1
ATOM 657 C CA . ASP A 1 85 ? -23.271 3.410 32.047 1.00 84.94 85 ASP A CA 1
ATOM 658 C C . ASP A 1 85 ? -22.799 3.879 33.429 1.00 84.94 85 ASP A C 1
ATOM 660 O O . ASP A 1 85 ? -21.707 4.406 33.621 1.00 84.94 85 ASP A O 1
ATOM 664 N N . SER A 1 86 ? -23.631 3.655 34.445 1.00 81.00 86 SER A N 1
ATOM 665 C CA . SER A 1 86 ? -23.308 4.004 35.839 1.00 81.00 86 SER A CA 1
ATOM 666 C C . SER A 1 86 ? -22.368 2.994 36.506 1.00 81.00 86 SER A C 1
ATOM 668 O O . SER A 1 86 ? -21.844 3.263 37.586 1.00 81.00 86 SER A O 1
ATOM 670 N N . ASN A 1 87 ? -22.158 1.832 35.883 1.00 84.94 87 ASN A N 1
ATOM 671 C CA . ASN A 1 87 ? -21.281 0.779 36.375 1.00 84.94 87 ASN A CA 1
ATOM 672 C C . ASN A 1 87 ? -20.243 0.438 35.303 1.00 84.94 87 ASN A C 1
ATOM 674 O O . ASN A 1 87 ? -20.592 0.178 34.154 1.00 84.94 87 ASN A O 1
ATOM 678 N N . VAL A 1 88 ? -18.966 0.456 35.680 1.00 86.19 88 VAL A N 1
ATOM 679 C CA . VAL A 1 88 ? -17.860 0.241 34.746 1.00 86.19 88 VAL A CA 1
ATOM 680 C C . VAL A 1 88 ? -17.573 -1.255 34.644 1.00 86.19 88 VAL A C 1
ATOM 682 O O . VAL A 1 88 ? -16.964 -1.835 35.542 1.00 86.19 88 VAL A O 1
ATOM 685 N N . ASP A 1 89 ? -17.968 -1.877 33.532 1.00 88.25 89 ASP A N 1
ATOM 686 C CA . ASP A 1 89 ? -17.579 -3.253 33.214 1.00 88.25 89 ASP A CA 1
ATOM 687 C C . ASP A 1 89 ? -16.214 -3.294 32.511 1.00 88.25 89 ASP A C 1
ATOM 689 O O . ASP A 1 89 ? -16.092 -3.053 31.307 1.00 88.25 89 ASP A O 1
ATOM 693 N N . THR A 1 90 ? -15.169 -3.658 33.255 1.00 90.38 90 THR A N 1
ATOM 694 C CA . THR A 1 90 ? -13.804 -3.825 32.735 1.00 90.38 90 THR A CA 1
ATOM 695 C C . THR A 1 90 ? -13.723 -4.829 31.575 1.00 90.38 90 THR A C 1
ATOM 697 O O . THR A 1 90 ? -12.907 -4.649 30.666 1.00 90.38 90 THR A O 1
ATOM 700 N N . GLY A 1 91 ? -14.570 -5.865 31.553 1.00 90.62 91 GLY A N 1
ATOM 701 C CA . GLY A 1 91 ? -14.596 -6.862 30.478 1.00 90.62 91 GLY A CA 1
ATOM 702 C C . GLY A 1 91 ? -15.018 -6.260 29.136 1.00 90.62 91 GLY A C 1
ATOM 703 O O . GLY A 1 91 ? -14.387 -6.513 28.100 1.00 90.62 91 GLY A O 1
ATOM 704 N N . ALA A 1 92 ? -16.024 -5.384 29.154 1.00 86.75 92 ALA A N 1
ATOM 705 C CA . ALA A 1 92 ? -16.469 -4.642 27.977 1.00 86.75 92 ALA A CA 1
ATOM 706 C C . ALA A 1 92 ? -15.378 -3.701 27.429 1.00 86.75 92 ALA A C 1
ATOM 708 O O . ALA A 1 92 ? -15.249 -3.546 26.207 1.00 86.75 92 ALA A O 1
ATOM 709 N N . ILE A 1 93 ? -14.550 -3.122 28.309 1.00 90.62 93 ILE A N 1
ATOM 710 C CA . ILE A 1 93 ? -13.409 -2.272 27.926 1.00 90.62 93 ILE A CA 1
ATOM 711 C C . ILE A 1 93 ? -12.357 -3.091 27.183 1.00 90.62 93 ILE A C 1
ATOM 713 O O . ILE A 1 93 ? -11.956 -2.730 26.075 1.00 90.62 93 ILE A O 1
ATOM 717 N N . MET A 1 94 ? -11.929 -4.212 27.771 1.00 93.06 94 MET A N 1
ATOM 718 C CA . MET A 1 94 ? -10.919 -5.082 27.162 1.00 93.06 94 MET A CA 1
ATOM 719 C C . MET A 1 94 ? -11.382 -5.593 25.794 1.00 93.06 94 MET A C 1
ATOM 721 O O . MET A 1 94 ? -10.610 -5.591 24.833 1.00 93.06 94 MET A O 1
ATOM 725 N N . THR A 1 95 ? -12.663 -5.947 25.680 1.00 90.19 95 THR A N 1
ATOM 726 C CA . THR A 1 95 ? -13.258 -6.388 24.414 1.00 90.19 95 THR A CA 1
ATOM 727 C C . THR A 1 95 ? -13.240 -5.269 23.368 1.00 90.19 95 THR A C 1
ATOM 729 O O . THR A 1 95 ? -12.773 -5.492 22.249 1.00 90.19 95 THR A O 1
ATOM 732 N N . GLY A 1 96 ? -13.653 -4.047 23.725 1.00 89.50 96 GLY A N 1
ATOM 733 C CA . GLY A 1 96 ? -13.635 -2.893 22.816 1.00 89.50 96 GLY A CA 1
ATOM 734 C C . GLY A 1 96 ? -12.234 -2.537 22.307 1.00 89.50 96 GLY A C 1
ATOM 735 O O . GLY A 1 96 ? -12.042 -2.301 21.112 1.00 89.50 96 GLY A O 1
ATOM 736 N N . LEU A 1 97 ? -11.233 -2.589 23.188 1.00 92.06 97 LEU A N 1
ATOM 737 C CA . LEU A 1 97 ? -9.831 -2.358 22.830 1.00 92.06 97 LEU A CA 1
ATOM 738 C C . LEU A 1 97 ? -9.278 -3.451 21.908 1.00 92.06 97 LEU A C 1
ATOM 740 O O . LEU A 1 97 ? -8.573 -3.148 20.946 1.00 92.06 97 LEU A O 1
ATOM 744 N N . SER A 1 98 ? -9.619 -4.717 22.154 1.00 92.94 98 SER A N 1
ATOM 745 C CA . SER A 1 98 ? -9.191 -5.819 21.284 1.00 92.94 98 SER A CA 1
ATOM 746 C C . SER A 1 98 ? -9.743 -5.681 19.857 1.00 92.94 98 SER A C 1
ATOM 748 O O . SER A 1 98 ? -9.025 -5.920 18.884 1.00 92.94 98 SER A O 1
ATOM 750 N N . LEU A 1 99 ? -10.991 -5.214 19.724 1.00 89.75 99 LEU A N 1
ATOM 751 C CA . LEU A 1 99 ? -11.634 -4.934 18.441 1.00 89.75 99 LEU A CA 1
ATOM 752 C C . LEU A 1 99 ? -10.933 -3.806 17.687 1.00 89.75 99 LEU A C 1
ATOM 754 O O . LEU A 1 99 ? -10.616 -3.955 16.509 1.00 89.75 99 LEU A O 1
ATOM 758 N N . ALA A 1 100 ? -10.612 -2.718 18.388 1.00 92.12 100 ALA A N 1
ATOM 759 C CA . ALA A 1 100 ? -9.813 -1.637 17.832 1.00 92.12 100 ALA A CA 1
ATOM 760 C C . ALA A 1 100 ? -8.483 -2.176 17.271 1.00 92.12 100 ALA A C 1
ATOM 762 O O . ALA A 1 100 ? -8.156 -1.931 16.111 1.00 92.12 100 ALA A O 1
ATOM 763 N N . LEU A 1 101 ? -7.740 -2.977 18.044 1.00 94.94 101 LEU A N 1
ATOM 764 C CA . LEU A 1 101 ? -6.451 -3.531 17.608 1.00 94.94 101 LEU A CA 1
ATOM 765 C C . LEU A 1 101 ? -6.565 -4.441 16.372 1.00 94.94 101 LEU A C 1
ATOM 767 O O . LEU A 1 101 ? -5.687 -4.395 15.503 1.00 94.94 101 LEU A O 1
ATOM 771 N N . LYS A 1 102 ? -7.654 -5.214 16.241 1.00 94.00 102 LYS A N 1
ATOM 772 C CA . LYS A 1 102 ? -7.933 -6.004 15.027 1.00 94.00 102 LYS A CA 1
ATOM 773 C C . LYS A 1 102 ? -7.990 -5.130 13.770 1.00 94.00 102 LYS A C 1
ATOM 775 O O . LYS A 1 102 ? -7.470 -5.548 12.737 1.00 94.00 102 LYS A O 1
ATOM 780 N N . ALA A 1 103 ? -8.587 -3.938 13.838 1.00 93.62 103 ALA A N 1
ATOM 781 C CA . ALA A 1 103 ? -8.720 -3.050 12.680 1.00 93.62 103 ALA A CA 1
ATOM 782 C C . ALA A 1 103 ? -7.353 -2.605 12.127 1.00 93.62 103 ALA A C 1
ATOM 784 O O . ALA A 1 103 ? -7.128 -2.647 10.915 1.00 93.62 103 ALA A O 1
ATOM 785 N N . THR A 1 104 ? -6.400 -2.266 13.000 1.00 95.81 104 THR A N 1
ATOM 786 C CA . THR A 1 104 ? -5.026 -1.939 12.578 1.00 95.81 104 THR A CA 1
ATOM 787 C C . THR A 1 104 ? -4.308 -3.145 11.994 1.00 95.81 104 THR A C 1
ATOM 789 O O . THR A 1 104 ? -3.664 -3.023 10.952 1.00 95.81 104 THR A O 1
ATOM 792 N N . ALA A 1 105 ? -4.434 -4.315 12.627 1.00 96.00 105 ALA A N 1
ATOM 793 C CA . ALA A 1 105 ? -3.837 -5.538 12.102 1.00 96.00 105 ALA A CA 1
ATOM 794 C C . ALA A 1 105 ? -4.358 -5.847 10.686 1.00 96.00 105 ALA A C 1
ATOM 796 O O . ALA A 1 105 ? -3.565 -6.122 9.787 1.00 96.00 105 ALA A O 1
ATOM 797 N N . ALA A 1 106 ? -5.668 -5.704 10.457 1.00 95.19 106 ALA A N 1
ATOM 798 C CA . ALA A 1 106 ? -6.268 -5.839 9.133 1.00 95.19 106 ALA A CA 1
ATOM 799 C C . ALA A 1 106 ? -5.705 -4.811 8.131 1.00 95.19 106 ALA A C 1
ATOM 801 O O . ALA A 1 106 ? -5.371 -5.176 7.004 1.00 95.19 106 ALA A O 1
ATOM 802 N N . GLY A 1 107 ? -5.517 -3.552 8.546 1.00 95.38 107 GLY A N 1
ATOM 803 C CA . GLY A 1 107 ? -4.896 -2.500 7.725 1.00 95.38 107 GLY A CA 1
ATOM 804 C C . GLY A 1 107 ? -3.510 -2.861 7.226 1.00 95.38 107 GLY A C 1
ATOM 805 O O . GLY A 1 107 ? -3.214 -2.708 6.040 1.00 95.38 107 GLY A O 1
ATOM 806 N N . LEU A 1 108 ? -2.681 -3.410 8.109 1.00 96.75 108 LEU A N 1
ATOM 807 C CA . LEU A 1 108 ? -1.333 -3.841 7.757 1.00 96.75 108 LEU A CA 1
ATOM 808 C C . LEU A 1 108 ? -1.340 -5.069 6.840 1.00 96.75 108 LEU A C 1
ATOM 810 O O . LEU A 1 108 ? -0.575 -5.108 5.876 1.00 96.75 108 LEU A O 1
ATOM 814 N N . ILE A 1 109 ? -2.234 -6.032 7.089 1.00 95.75 109 ILE A N 1
ATOM 815 C CA . ILE A 1 109 ? -2.388 -7.228 6.246 1.00 95.75 109 ILE A CA 1
ATOM 816 C C . ILE A 1 109 ? -2.767 -6.855 4.809 1.00 95.75 109 ILE A C 1
ATOM 818 O O . ILE A 1 109 ? -2.322 -7.520 3.879 1.00 95.75 109 ILE A O 1
ATOM 822 N N . VAL A 1 110 ? -3.542 -5.788 4.601 1.00 95.25 110 VAL A N 1
ATOM 823 C CA . VAL A 1 110 ? -3.887 -5.303 3.253 1.00 95.25 110 VAL A CA 1
ATOM 824 C C . VAL A 1 110 ? -2.762 -4.462 2.642 1.00 95.25 110 VAL A C 1
ATOM 826 O O . VAL A 1 110 ? -2.460 -4.595 1.454 1.00 95.25 110 VAL A O 1
ATOM 829 N N . ALA A 1 111 ? -2.113 -3.612 3.438 1.00 96.12 111 ALA A N 1
ATOM 830 C CA . ALA A 1 111 ? -1.094 -2.685 2.956 1.00 96.12 111 ALA A CA 1
ATOM 831 C C . ALA A 1 111 ? 0.179 -3.387 2.465 1.00 96.12 111 ALA A C 1
ATOM 833 O O . ALA A 1 111 ? 0.690 -3.059 1.391 1.00 96.12 111 ALA A O 1
ATOM 834 N N . ILE A 1 112 ? 0.681 -4.365 3.229 1.00 94.75 112 ILE A N 1
ATOM 835 C CA . ILE A 1 112 ? 1.964 -5.024 2.945 1.00 94.75 112 ILE A CA 1
ATOM 836 C C . ILE A 1 112 ? 1.951 -5.702 1.561 1.00 94.75 112 ILE A C 1
ATOM 838 O O . ILE A 1 112 ? 2.810 -5.369 0.740 1.00 94.75 112 ILE A O 1
ATOM 842 N N . PRO A 1 113 ? 0.981 -6.579 1.226 1.00 92.06 113 PRO A N 1
ATOM 843 C CA . PRO A 1 113 ? 0.923 -7.203 -0.094 1.00 92.06 113 PRO A CA 1
ATOM 844 C C . PRO A 1 113 ? 0.733 -6.189 -1.224 1.00 92.06 113 PRO A C 1
ATOM 846 O O . PRO A 1 113 ? 1.314 -6.358 -2.297 1.00 92.06 113 PRO A O 1
ATOM 849 N N . SER A 1 114 ? -0.040 -5.121 -0.990 1.00 93.94 114 SER A N 1
ATOM 850 C CA . SER A 1 114 ? -0.294 -4.086 -1.998 1.00 93.94 114 SER A CA 1
ATOM 851 C C . SER A 1 114 ? 0.992 -3.354 -2.390 1.00 93.94 114 SER A C 1
ATOM 853 O O . SER A 1 114 ? 1.303 -3.237 -3.577 1.00 93.94 114 SER A O 1
ATOM 855 N N . ILE A 1 115 ? 1.785 -2.921 -1.403 1.00 94.44 115 ILE A N 1
ATOM 856 C CA . ILE A 1 115 ? 3.050 -2.207 -1.639 1.00 94.44 115 ILE A CA 1
ATOM 857 C C . ILE A 1 115 ? 4.100 -3.136 -2.254 1.00 94.44 115 ILE A C 1
ATOM 859 O O . ILE A 1 115 ? 4.787 -2.745 -3.198 1.00 94.44 115 ILE A O 1
ATOM 863 N N . VAL A 1 116 ? 4.219 -4.371 -1.756 1.00 92.62 116 VAL A N 1
ATOM 864 C CA . VAL A 1 116 ? 5.164 -5.355 -2.307 1.00 92.62 116 VAL A CA 1
ATOM 865 C C . VAL A 1 116 ? 4.858 -5.617 -3.780 1.00 92.62 116 VAL A C 1
ATOM 867 O O . VAL A 1 116 ? 5.757 -5.552 -4.618 1.00 92.62 116 VAL A O 1
ATOM 870 N N . THR A 1 117 ? 3.587 -5.843 -4.113 1.00 90.56 117 THR A N 1
ATOM 871 C CA . THR A 1 117 ? 3.160 -6.074 -5.497 1.00 90.56 117 THR A CA 1
ATOM 872 C C . THR A 1 117 ? 3.447 -4.854 -6.368 1.00 90.56 117 THR A C 1
ATOM 874 O O . THR A 1 117 ? 4.049 -4.998 -7.429 1.00 90.56 117 THR A O 1
ATOM 877 N N . TYR A 1 118 ? 3.098 -3.648 -5.912 1.00 92.12 118 TYR A N 1
ATOM 878 C CA . TYR A 1 118 ? 3.401 -2.412 -6.635 1.00 92.12 118 TYR A CA 1
ATOM 879 C C . TYR A 1 118 ? 4.898 -2.280 -6.951 1.00 92.12 118 TYR A C 1
ATOM 881 O O . TYR A 1 118 ? 5.265 -2.107 -8.111 1.00 92.12 118 TYR A O 1
ATOM 889 N N . ASN A 1 119 ? 5.769 -2.445 -5.953 1.00 92.56 119 ASN A N 1
ATOM 890 C CA . ASN A 1 119 ? 7.215 -2.299 -6.133 1.00 92.56 119 ASN A CA 1
ATOM 891 C C . ASN A 1 119 ? 7.788 -3.322 -7.128 1.00 92.56 119 ASN A C 1
ATOM 893 O O . ASN A 1 119 ? 8.622 -2.973 -7.966 1.00 92.56 119 ASN A O 1
ATOM 897 N N . LEU A 1 120 ? 7.329 -4.577 -7.065 1.00 89.06 120 LEU A N 1
ATOM 898 C CA . LEU A 1 120 ? 7.760 -5.629 -7.989 1.00 89.06 120 LEU A CA 1
ATOM 899 C C . LEU A 1 120 ? 7.308 -5.351 -9.428 1.00 89.06 120 LEU A C 1
ATOM 901 O O . LEU A 1 120 ? 8.091 -5.529 -10.362 1.00 89.06 120 LEU A O 1
ATOM 905 N N . LEU A 1 121 ? 6.059 -4.918 -9.614 1.00 87.50 121 LEU A N 1
ATOM 906 C CA . LEU A 1 121 ? 5.490 -4.634 -10.933 1.00 87.50 121 LEU A CA 1
ATOM 907 C C . LEU A 1 121 ? 6.132 -3.400 -11.570 1.00 87.50 121 LEU A C 1
ATOM 909 O O . LEU A 1 121 ? 6.485 -3.458 -12.745 1.00 87.50 121 LEU A O 1
ATOM 913 N N . THR A 1 122 ? 6.345 -2.328 -10.805 1.00 89.31 122 THR A N 1
ATOM 914 C CA . THR A 1 122 ? 7.041 -1.124 -11.283 1.00 89.31 122 THR A CA 1
ATOM 915 C C . THR A 1 122 ? 8.456 -1.466 -11.732 1.00 89.31 122 THR A C 1
ATOM 917 O O . THR A 1 122 ? 8.850 -1.14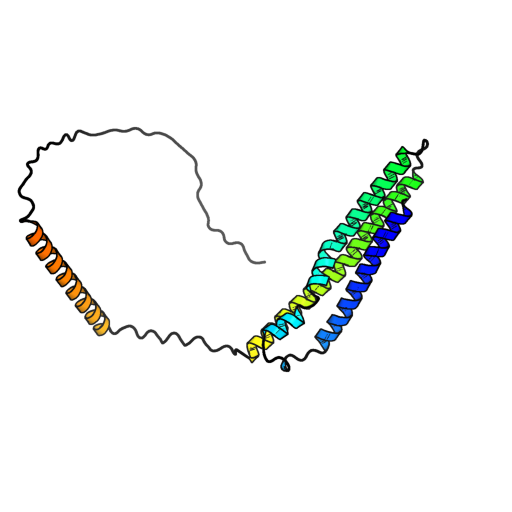3 -12.848 1.00 89.31 122 THR A O 1
ATOM 920 N N . ARG A 1 123 ? 9.201 -2.240 -10.930 1.00 89.44 123 ARG A N 1
ATOM 921 C CA . ARG A 1 123 ? 10.554 -2.650 -11.321 1.00 89.44 123 ARG A CA 1
ATOM 922 C C . ARG A 1 123 ? 10.563 -3.496 -12.595 1.00 89.44 123 ARG A C 1
ATOM 924 O O . ARG A 1 123 ? 11.464 -3.350 -13.417 1.00 89.44 123 ARG A O 1
ATOM 931 N N . LYS A 1 124 ? 9.586 -4.391 -12.768 1.00 86.62 124 LYS A N 1
ATOM 932 C CA . LYS A 1 124 ? 9.439 -5.171 -14.005 1.00 86.62 124 LYS A CA 1
ATOM 933 C C . LYS A 1 124 ? 9.097 -4.282 -15.203 1.00 86.62 124 LYS A C 1
ATOM 935 O O . LYS A 1 124 ? 9.650 -4.507 -16.276 1.00 86.62 124 LYS A O 1
ATOM 940 N N . ALA A 1 125 ? 8.236 -3.280 -15.022 1.00 86.75 125 ALA A N 1
ATOM 941 C CA . ALA A 1 125 ? 7.885 -2.318 -16.062 1.00 86.75 125 ALA A CA 1
ATOM 942 C C . ALA A 1 125 ? 9.117 -1.545 -16.562 1.00 86.75 125 ALA A C 1
ATOM 944 O O . ALA A 1 125 ? 9.368 -1.514 -17.766 1.00 86.75 125 ALA A O 1
ATOM 945 N N . ASP A 1 126 ? 9.938 -1.029 -15.645 1.00 88.19 126 ASP A N 1
ATOM 946 C CA . ASP A 1 126 ? 11.160 -0.289 -15.984 1.00 88.19 126 ASP A CA 1
ATOM 947 C C . ASP A 1 126 ? 12.157 -1.144 -16.780 1.00 88.19 126 ASP A C 1
ATOM 949 O O . ASP A 1 126 ? 12.775 -0.678 -17.741 1.00 88.19 126 ASP A O 1
ATOM 953 N N . VAL A 1 127 ? 12.313 -2.419 -16.401 1.00 87.62 127 VAL A N 1
ATOM 954 C CA . VAL A 1 127 ? 13.192 -3.362 -17.111 1.00 87.62 127 VAL A CA 1
ATOM 955 C C . VAL A 1 127 ? 12.690 -3.599 -18.534 1.00 87.62 127 VAL A C 1
ATOM 957 O O . VAL A 1 127 ? 13.482 -3.534 -19.469 1.00 87.62 127 VAL A O 1
ATOM 960 N N . VAL A 1 128 ? 11.387 -3.829 -18.717 1.00 84.56 128 VAL A N 1
ATOM 961 C CA . VAL A 1 128 ? 10.786 -4.022 -20.047 1.00 84.56 128 VAL A CA 1
ATOM 962 C C . VAL A 1 128 ? 10.952 -2.773 -20.918 1.00 84.56 128 VAL A C 1
ATOM 964 O O . VAL A 1 128 ? 11.329 -2.889 -22.083 1.00 84.56 128 VAL A O 1
ATOM 967 N N . LEU A 1 129 ? 10.751 -1.583 -20.348 1.00 85.50 129 LEU A N 1
ATOM 968 C CA . LEU A 1 129 ? 10.954 -0.314 -21.049 1.00 85.50 129 LEU A CA 1
ATOM 969 C C . LEU A 1 129 ? 12.418 -0.126 -21.478 1.00 85.50 129 LEU A C 1
ATOM 971 O O . LEU A 1 129 ? 12.694 0.272 -22.607 1.00 85.50 129 LEU A O 1
ATOM 975 N N . THR A 1 130 ? 13.358 -0.476 -20.597 1.00 85.38 130 THR A N 1
ATOM 976 C CA . THR A 1 130 ? 14.800 -0.420 -20.883 1.00 85.38 130 THR A CA 1
ATOM 977 C C . THR A 1 130 ? 15.190 -1.398 -21.995 1.00 85.38 130 THR A C 1
ATOM 979 O O . THR A 1 130 ? 15.985 -1.060 -22.868 1.00 85.38 130 THR A O 1
ATOM 982 N N . LEU A 1 131 ? 14.622 -2.608 -21.996 1.00 83.62 131 LEU A N 1
ATOM 983 C CA . LEU A 1 131 ? 14.858 -3.595 -23.054 1.00 83.62 131 LEU A CA 1
ATOM 984 C C . LEU A 1 131 ? 14.338 -3.106 -24.412 1.00 83.62 131 LEU A C 1
ATOM 986 O O . LEU A 1 131 ? 15.029 -3.265 -25.419 1.00 83.62 131 LEU A O 1
ATOM 990 N N . TRP A 1 132 ? 13.167 -2.461 -24.437 1.00 83.69 132 TRP A N 1
ATOM 991 C CA . TRP A 1 132 ? 12.632 -1.836 -25.648 1.00 83.69 132 TRP A CA 1
ATOM 992 C C . TRP A 1 132 ? 13.560 -0.726 -26.172 1.00 83.69 132 TRP A C 1
ATOM 994 O O . TRP A 1 132 ? 13.836 -0.680 -27.374 1.00 83.69 132 TRP A O 1
ATOM 1004 N N . ASP A 1 133 ? 14.100 0.117 -25.280 1.00 83.00 133 ASP A N 1
ATOM 1005 C CA . ASP A 1 133 ? 15.053 1.182 -25.628 1.00 83.00 133 ASP A CA 1
ATOM 1006 C C . ASP A 1 133 ? 16.348 0.626 -26.239 1.00 83.00 133 ASP A C 1
ATOM 1008 O O . ASP A 1 133 ? 16.819 1.159 -27.242 1.00 83.00 133 ASP A O 1
ATOM 1012 N N . ILE A 1 134 ? 16.909 -0.454 -25.681 1.00 82.25 134 ILE A N 1
ATOM 1013 C CA . ILE A 1 134 ? 18.127 -1.094 -26.213 1.00 82.25 134 ILE A CA 1
ATOM 1014 C C . ILE A 1 134 ? 17.901 -1.600 -27.643 1.00 82.25 134 ILE A C 1
ATOM 1016 O O . ILE A 1 134 ? 18.790 -1.470 -28.485 1.00 82.25 134 ILE A O 1
ATOM 1020 N N . HIS A 1 135 ? 16.722 -2.160 -27.924 1.00 79.56 135 HIS A N 1
ATOM 1021 C CA . HIS A 1 135 ? 16.399 -2.687 -29.248 1.00 79.56 135 HIS A CA 1
ATOM 1022 C C . HIS A 1 135 ? 16.204 -1.574 -30.295 1.00 79.56 135 HIS A C 1
ATOM 1024 O O . HIS A 1 135 ? 16.675 -1.702 -31.422 1.00 79.56 135 HIS A O 1
ATOM 1030 N N . HIS A 1 136 ? 15.556 -0.462 -29.927 1.00 79.00 136 HIS A N 1
ATOM 1031 C CA . HIS A 1 136 ? 15.200 0.614 -30.867 1.00 79.00 136 HIS A CA 1
ATOM 1032 C C . HIS A 1 136 ? 16.233 1.748 -30.957 1.00 79.00 136 HIS A C 1
ATOM 1034 O O . HIS A 1 136 ? 16.284 2.467 -31.955 1.00 79.00 136 HIS A O 1
ATOM 1040 N N . LYS A 1 137 ? 17.059 1.933 -29.925 1.00 76.81 137 LYS A N 1
ATOM 1041 C CA . LYS A 1 137 ? 18.159 2.904 -29.875 1.00 76.81 137 LYS A CA 1
ATOM 1042 C C . LYS A 1 137 ? 19.426 2.189 -29.402 1.00 76.81 137 LYS A C 1
ATOM 1044 O O . LYS A 1 137 ? 19.849 2.396 -28.261 1.00 76.81 137 LYS A O 1
ATOM 1049 N N . PRO A 1 138 ? 20.031 1.339 -30.252 1.00 70.19 138 PRO A N 1
ATOM 1050 C CA . PRO A 1 138 ? 21.260 0.655 -29.885 1.00 70.19 138 PRO A CA 1
ATOM 1051 C C . PRO A 1 138 ? 22.312 1.687 -29.481 1.00 70.19 138 PRO A C 1
ATOM 1053 O O . PRO A 1 138 ? 22.398 2.760 -30.083 1.00 70.19 138 PRO A O 1
ATOM 1056 N N . TYR A 1 139 ? 23.098 1.372 -28.449 1.00 71.25 139 TYR A N 1
ATOM 1057 C CA . TYR A 1 139 ? 24.224 2.203 -28.033 1.00 71.25 139 TYR A CA 1
ATOM 1058 C C . TYR A 1 139 ? 25.140 2.436 -29.239 1.00 71.25 139 TYR A C 1
ATOM 1060 O O . TYR A 1 139 ? 25.884 1.550 -29.657 1.00 71.25 139 TYR A O 1
ATOM 1068 N N . THR A 1 140 ? 25.068 3.627 -29.824 1.00 75.06 140 THR A N 1
ATOM 1069 C CA . THR A 1 140 ? 26.085 4.101 -30.751 1.00 75.06 140 THR A CA 1
ATOM 1070 C C . THR A 1 140 ? 27.186 4.689 -29.897 1.00 75.06 140 THR A C 1
ATOM 1072 O O . THR A 1 140 ? 26.897 5.556 -29.065 1.00 75.06 140 THR A O 1
ATOM 1075 N N . GLU A 1 141 ? 28.428 4.237 -30.092 1.00 69.50 141 GLU A N 1
ATOM 1076 C CA . GLU A 1 141 ? 29.577 4.924 -29.506 1.00 69.50 141 GLU A CA 1
ATOM 1077 C C . GLU A 1 141 ? 29.389 6.432 -29.733 1.00 69.50 141 GLU A C 1
ATOM 1079 O O . GLU A 1 141 ? 29.049 6.828 -30.859 1.00 69.50 141 GLU A O 1
ATOM 1084 N N . PRO A 1 142 ? 29.542 7.284 -28.698 1.00 72.81 142 PRO A N 1
ATOM 1085 C CA . PRO A 1 142 ? 29.545 8.720 -28.927 1.00 72.81 142 PRO A CA 1
ATOM 1086 C C . PRO A 1 142 ? 30.542 8.977 -30.058 1.00 72.81 142 PRO A C 1
ATOM 1088 O O . PRO A 1 142 ? 31.597 8.331 -30.045 1.00 72.81 142 PRO A O 1
ATOM 1091 N N . PRO A 1 143 ? 30.225 9.846 -31.043 1.00 74.94 143 PRO A N 1
ATOM 1092 C CA . PRO A 1 143 ? 31.134 10.124 -32.146 1.00 74.94 143 PRO A CA 1
ATOM 1093 C C . PRO A 1 143 ? 32.503 10.347 -31.529 1.00 74.94 143 PRO A C 1
ATOM 1095 O O . PRO A 1 143 ? 32.614 11.276 -30.726 1.00 74.94 143 PRO A O 1
ATOM 1098 N N . ARG A 1 144 ? 33.470 9.437 -31.775 1.00 73.06 144 ARG A N 1
ATOM 1099 C CA . ARG A 1 144 ? 34.814 9.509 -31.176 1.00 73.06 144 ARG A CA 1
ATOM 1100 C C . ARG A 1 144 ? 35.209 10.956 -31.296 1.00 73.06 144 ARG A C 1
ATOM 1102 O O . ARG A 1 144 ? 35.341 11.382 -32.442 1.00 73.06 144 ARG A O 1
ATOM 1109 N N . ALA A 1 145 ? 35.245 11.689 -30.174 1.00 64.94 145 ALA A N 1
ATOM 1110 C CA . ALA A 1 145 ? 35.348 13.143 -30.183 1.00 64.94 145 ALA A CA 1
ATOM 1111 C C . ALA A 1 145 ? 36.462 13.454 -31.159 1.00 64.94 145 ALA A C 1
ATOM 1113 O O . ALA A 1 145 ? 37.580 13.028 -30.865 1.00 64.94 145 ALA A O 1
ATOM 1114 N N . ALA A 1 146 ? 36.100 13.964 -32.351 1.00 61.62 146 ALA A N 1
ATOM 1115 C CA . ALA A 1 146 ? 36.920 13.833 -33.553 1.00 61.62 146 ALA A CA 1
ATOM 1116 C C . ALA A 1 146 ? 38.310 14.234 -33.134 1.00 61.62 146 ALA A C 1
ATOM 1118 O O . ALA A 1 146 ? 38.437 15.411 -32.802 1.00 61.62 146 ALA A O 1
ATOM 1119 N N . THR A 1 147 ? 39.221 13.246 -32.980 1.00 60.84 147 THR A N 1
ATOM 1120 C CA . THR A 1 147 ? 40.459 13.378 -32.191 1.00 60.84 147 THR A CA 1
ATOM 1121 C C . THR A 1 147 ? 40.925 14.777 -32.431 1.00 60.84 147 THR A C 1
ATOM 1123 O O . THR A 1 147 ? 41.212 15.041 -33.598 1.00 60.84 147 THR A O 1
ATOM 1126 N N . THR A 1 148 ? 40.792 15.678 -31.446 1.00 59.75 148 THR A N 1
ATOM 1127 C CA . THR A 1 148 ? 40.937 17.112 -31.695 1.00 59.75 148 THR A CA 1
ATOM 1128 C C . THR A 1 148 ? 42.328 17.247 -32.258 1.00 59.75 148 THR A C 1
ATOM 1130 O O . THR A 1 148 ? 43.304 17.173 -31.516 1.00 59.75 148 THR A O 1
ATOM 1133 N N . ARG A 1 149 ? 42.440 17.289 -33.593 1.00 62.62 149 ARG A N 1
ATOM 1134 C CA . ARG A 1 149 ? 43.730 17.380 -34.251 1.00 62.62 149 ARG A CA 1
ATOM 1135 C C . ARG A 1 149 ? 44.199 18.716 -33.721 1.00 62.62 149 ARG A C 1
ATOM 1137 O O . ARG A 1 149 ? 43.480 19.693 -33.960 1.00 62.62 149 ARG A O 1
ATOM 1144 N N . PRO A 1 150 ? 45.259 18.757 -32.893 1.00 65.25 150 PRO A N 1
ATOM 1145 C CA . PRO A 1 150 ? 45.661 20.010 -32.290 1.00 65.25 150 PRO A CA 1
ATOM 1146 C C . PRO A 1 150 ? 45.800 20.985 -33.450 1.00 65.25 150 PRO A C 1
ATOM 1148 O O . PRO A 1 150 ? 46.435 20.637 -34.451 1.00 65.25 150 PRO A O 1
ATOM 1151 N N . MET A 1 151 ? 45.094 22.122 -33.380 1.00 61.88 151 MET A N 1
ATOM 1152 C CA . MET A 1 151 ? 45.184 23.132 -34.430 1.00 61.88 151 MET A CA 1
ATOM 1153 C C . MET A 1 151 ? 46.670 23.348 -34.685 1.00 61.88 151 MET A C 1
ATOM 1155 O O . MET A 1 151 ? 47.426 23.569 -33.736 1.00 61.88 151 MET A O 1
ATOM 1159 N N . SER A 1 152 ? 47.099 23.180 -35.938 1.00 77.31 152 SER A N 1
ATOM 1160 C CA . SER A 1 152 ? 48.516 23.310 -36.270 1.00 77.31 152 SER A CA 1
ATOM 1161 C C . SER A 1 152 ? 48.992 24.669 -35.759 1.00 77.31 152 SER A C 1
ATOM 1163 O O . SER A 1 152 ? 48.249 25.649 -35.850 1.00 77.31 152 SER A O 1
ATOM 1165 N N . SER A 1 153 ? 50.202 24.757 -35.208 1.00 69.44 153 SER A N 1
ATOM 1166 C CA . SER A 1 153 ? 50.750 26.017 -34.681 1.00 69.44 153 SER A CA 1
ATOM 1167 C C . SER A 1 153 ? 50.663 27.160 -35.703 1.00 69.44 153 SER A C 1
ATOM 1169 O O . SER A 1 153 ? 50.455 28.310 -35.325 1.00 69.44 153 SER A O 1
ATOM 1171 N N . ALA A 1 154 ? 50.701 26.831 -36.999 1.00 72.00 154 ALA A N 1
ATOM 1172 C CA . ALA A 1 154 ? 50.452 27.756 -38.101 1.00 72.00 154 ALA A CA 1
ATOM 1173 C C . ALA A 1 154 ? 49.014 28.317 -38.121 1.00 72.00 154 ALA A C 1
ATOM 1175 O O . ALA A 1 154 ? 48.819 29.512 -38.321 1.00 72.00 154 ALA A O 1
ATOM 1176 N N . GLN A 1 155 ? 48.002 27.480 -37.878 1.00 72.50 155 GLN A N 1
ATOM 1177 C CA . GLN A 1 155 ? 46.594 27.889 -37.839 1.00 72.50 155 GLN A CA 1
ATOM 1178 C C . GLN A 1 155 ? 46.298 28.761 -36.617 1.00 72.50 155 GLN A C 1
ATOM 1180 O O . GLN A 1 155 ? 45.615 29.775 -36.746 1.00 72.50 155 GLN A O 1
ATOM 1185 N N . VAL A 1 156 ? 46.869 28.419 -35.457 1.00 76.06 156 VAL A N 1
ATOM 1186 C CA . VAL A 1 156 ? 46.753 29.238 -34.239 1.00 76.06 156 VAL A CA 1
ATOM 1187 C C . VAL A 1 156 ? 47.432 30.597 -34.441 1.00 76.06 156 VAL A C 1
ATOM 1189 O O . VAL A 1 156 ? 46.840 31.629 -34.131 1.00 76.06 156 VAL A O 1
ATOM 1192 N N . ALA A 1 157 ? 48.629 30.626 -35.038 1.00 74.50 157 ALA A N 1
ATOM 1193 C CA . ALA A 1 157 ? 49.334 31.871 -35.343 1.00 74.50 157 ALA A CA 1
ATOM 1194 C C . ALA A 1 157 ? 48.553 32.766 -36.322 1.00 74.50 157 ALA A C 1
ATOM 1196 O O . ALA A 1 157 ? 48.443 33.971 -36.095 1.00 74.50 157 ALA A O 1
ATOM 1197 N N . GLN A 1 158 ? 47.945 32.188 -37.365 1.00 77.06 158 GLN A N 1
ATOM 1198 C CA . GLN A 1 158 ? 47.102 32.919 -38.317 1.00 77.06 158 GLN A CA 1
ATOM 1199 C C . GLN A 1 158 ? 45.872 33.536 -37.632 1.00 77.06 158 GLN A C 1
ATOM 1201 O O . GLN A 1 158 ? 45.516 34.689 -37.894 1.00 77.06 158 GLN A O 1
ATOM 1206 N N . GLN A 1 159 ? 45.230 32.789 -36.730 1.00 78.44 159 GLN A N 1
ATOM 1207 C CA . GLN A 1 159 ? 44.053 33.252 -35.994 1.00 78.44 159 GLN A CA 1
ATOM 1208 C C . GLN A 1 159 ? 44.401 34.408 -35.049 1.00 78.44 159 GLN A C 1
ATOM 1210 O O . GLN A 1 159 ? 43.710 35.429 -35.040 1.00 78.44 159 GLN A O 1
ATOM 1215 N N . VAL A 1 160 ? 45.516 34.291 -34.323 1.00 79.50 160 VAL A N 1
ATOM 1216 C CA . VAL A 1 160 ? 46.004 35.338 -33.413 1.00 79.50 160 VAL A CA 1
ATOM 1217 C C . VAL A 1 160 ? 46.424 36.593 -34.188 1.00 79.50 160 VAL A C 1
ATOM 1219 O O . VAL A 1 160 ? 46.059 37.700 -33.790 1.00 79.50 160 VAL A O 1
ATOM 1222 N N . ALA A 1 161 ? 47.107 36.452 -35.329 1.00 77.12 161 ALA A N 1
ATOM 1223 C CA . ALA A 1 161 ? 47.480 37.583 -36.184 1.00 77.12 161 ALA A CA 1
ATOM 1224 C C . ALA A 1 161 ? 46.248 38.323 -36.738 1.00 77.12 161 ALA A C 1
ATOM 1226 O O . ALA A 1 161 ? 46.184 39.555 -36.723 1.00 77.12 161 ALA A O 1
ATOM 1227 N N . THR A 1 162 ? 45.227 37.572 -37.159 1.00 78.62 162 THR A N 1
ATOM 1228 C CA . THR A 1 162 ? 43.969 38.147 -37.654 1.00 78.62 162 THR A CA 1
ATOM 1229 C C . THR A 1 162 ? 43.240 38.900 -36.539 1.00 78.62 162 THR A C 1
ATOM 1231 O O . THR A 1 162 ? 42.772 40.018 -36.755 1.00 78.62 162 THR A O 1
ATOM 1234 N N . GLN A 1 163 ? 43.218 38.359 -35.320 1.00 81.38 163 GLN A N 1
ATOM 1235 C CA . GLN A 1 163 ? 42.582 39.008 -34.173 1.00 81.38 163 GLN A CA 1
ATOM 1236 C C . GLN A 1 163 ? 43.302 40.300 -33.749 1.00 81.38 163 GLN A C 1
ATOM 1238 O O . GLN A 1 163 ? 42.649 41.315 -33.502 1.00 81.38 163 GLN A O 1
ATOM 1243 N N . GLN A 1 164 ? 44.637 40.318 -33.744 1.00 80.31 164 GLN A N 1
ATOM 1244 C CA . GLN A 1 164 ? 45.409 41.531 -33.431 1.00 80.31 164 GLN A CA 1
ATOM 1245 C C . GLN A 1 164 ? 45.193 42.649 -34.464 1.00 80.31 164 GLN A C 1
ATOM 1247 O O . GLN A 1 164 ? 45.099 43.829 -34.108 1.00 80.31 164 GLN A O 1
ATOM 1252 N N . SER A 1 165 ? 45.044 42.294 -35.744 1.00 77.19 165 SER A N 1
ATOM 1253 C CA . SER A 1 165 ? 44.743 43.276 -36.791 1.00 77.19 165 SER A CA 1
ATOM 1254 C C . SER A 1 165 ? 43.372 43.942 -36.595 1.00 77.19 165 SER A C 1
ATOM 1256 O O . SER A 1 165 ? 43.249 45.150 -36.779 1.00 77.19 165 SER A O 1
ATOM 1258 N N . GLN A 1 166 ? 42.364 43.204 -36.117 1.00 82.50 166 GLN A N 1
ATOM 1259 C CA . GLN A 1 166 ? 41.041 43.764 -35.818 1.00 82.50 166 GLN A CA 1
ATOM 1260 C C . GLN A 1 166 ? 41.081 44.702 -34.605 1.00 82.50 166 GLN A C 1
ATOM 1262 O O . GLN A 1 166 ? 40.526 45.798 -34.654 1.00 82.50 166 GLN A O 1
ATOM 1267 N N . ILE A 1 167 ? 41.801 44.323 -33.543 1.00 81.44 167 ILE A N 1
ATOM 1268 C CA . ILE A 1 167 ? 41.943 45.151 -32.333 1.00 81.44 167 ILE A CA 1
ATOM 1269 C C . ILE A 1 167 ? 42.597 46.499 -32.666 1.00 81.44 167 ILE A C 1
ATOM 1271 O O . ILE A 1 167 ? 42.124 47.550 -32.229 1.00 81.44 167 ILE A O 1
ATOM 1275 N N . SER A 1 168 ? 43.648 46.492 -33.487 1.00 78.81 168 SER A N 1
ATOM 1276 C CA . SER A 1 168 ? 44.319 47.731 -33.895 1.00 78.81 168 SER A CA 1
ATOM 1277 C C . SER A 1 168 ? 43.455 48.620 -34.805 1.00 78.81 168 SER A C 1
ATOM 1279 O O . SER A 1 168 ? 43.561 49.845 -34.725 1.00 78.81 168 SER A O 1
ATOM 1281 N N . GLN A 1 169 ? 42.554 48.054 -35.619 1.00 83.81 169 GLN A N 1
ATOM 1282 C CA . GLN A 1 169 ? 41.578 48.837 -36.393 1.00 83.81 169 GLN A CA 1
ATOM 1283 C C . GLN A 1 169 ? 40.528 49.504 -35.497 1.00 83.81 169 GLN A C 1
ATOM 1285 O O . GLN A 1 169 ? 40.234 50.687 -35.680 1.00 83.81 169 GLN A O 1
ATOM 1290 N N . ILE A 1 170 ? 40.019 48.783 -34.494 1.00 83.00 170 ILE A N 1
ATOM 1291 C CA . ILE A 1 170 ? 39.054 49.316 -33.521 1.00 83.00 170 ILE A CA 1
ATOM 1292 C C . ILE A 1 170 ? 39.668 50.490 -32.746 1.00 83.00 170 ILE A C 1
ATOM 1294 O O . ILE A 1 170 ? 39.034 51.531 -32.587 1.00 83.00 170 ILE A O 1
ATOM 1298 N N . GLN A 1 171 ? 40.932 50.373 -32.329 1.00 81.25 171 GLN A N 1
ATOM 1299 C CA . GLN A 1 171 ? 41.640 51.458 -31.640 1.00 81.25 171 GLN A CA 1
ATOM 1300 C C . GLN A 1 171 ? 41.827 52.700 -32.523 1.00 81.25 171 GLN A C 1
ATOM 1302 O O . GLN A 1 171 ? 41.639 53.821 -32.049 1.00 81.25 171 GLN A O 1
ATOM 1307 N N . ARG A 1 172 ? 42.143 52.527 -33.815 1.00 83.31 172 ARG A N 1
ATOM 1308 C CA . ARG A 1 172 ? 42.246 53.656 -34.758 1.00 83.31 172 ARG A CA 1
ATOM 1309 C C . ARG A 1 172 ? 40.896 54.331 -34.994 1.00 83.31 172 ARG A C 1
ATOM 1311 O O . ARG A 1 172 ? 40.840 55.557 -35.031 1.00 83.31 172 ARG A O 1
ATOM 1318 N N . GLN A 1 173 ? 39.812 53.562 -35.118 1.00 79.50 173 GLN A N 1
ATOM 1319 C CA . GLN A 1 173 ? 38.460 54.124 -35.221 1.00 79.50 173 GLN A CA 1
ATOM 1320 C C . GLN A 1 173 ? 38.074 54.912 -33.966 1.00 79.50 173 GLN A C 1
ATOM 1322 O O . GLN A 1 173 ? 37.568 56.027 -34.086 1.00 79.50 173 GLN A O 1
ATOM 1327 N N . ALA A 1 174 ? 38.375 54.382 -32.778 1.00 75.50 174 ALA A N 1
ATOM 1328 C CA . ALA A 1 174 ? 38.118 55.071 -31.518 1.00 75.50 174 ALA A CA 1
ATOM 1329 C C . ALA A 1 174 ? 38.885 56.405 -31.424 1.00 75.50 174 ALA A C 1
ATOM 1331 O O . ALA A 1 174 ? 38.294 57.429 -31.094 1.00 75.50 174 ALA A O 1
ATOM 1332 N N . GLN A 1 175 ? 40.171 56.432 -31.797 1.00 75.81 175 GLN A N 1
ATOM 1333 C CA . GLN A 1 175 ? 40.978 57.661 -31.787 1.00 75.81 175 GLN A CA 1
ATOM 1334 C C . GLN A 1 175 ? 40.484 58.715 -32.790 1.00 75.81 175 GLN A C 1
ATOM 1336 O O . GLN A 1 175 ? 40.489 59.907 -32.477 1.00 75.81 175 GLN A O 1
ATOM 1341 N N . MET A 1 176 ? 40.020 58.297 -33.972 1.00 71.62 176 MET A N 1
ATOM 1342 C CA . MET A 1 176 ? 39.426 59.215 -34.952 1.00 71.62 176 MET A CA 1
ATOM 1343 C C . MET A 1 176 ? 38.100 59.807 -34.453 1.00 71.62 176 MET A C 1
ATOM 1345 O O . MET A 1 176 ? 37.862 61.001 -34.626 1.00 71.62 176 MET A O 1
ATOM 1349 N N . GLN A 1 177 ? 37.262 59.015 -33.774 1.00 68.12 177 GLN A N 1
ATOM 1350 C CA . GLN A 1 177 ? 36.027 59.517 -33.157 1.00 68.12 177 GLN A CA 1
ATOM 1351 C C . GLN A 1 177 ? 36.307 60.525 -32.033 1.00 68.12 177 GLN A C 1
ATOM 1353 O O . GLN A 1 177 ? 35.630 61.552 -31.954 1.00 68.12 177 GLN A O 1
ATOM 1358 N N . SER A 1 178 ? 37.333 60.293 -31.207 1.00 61.75 178 SER A N 1
ATOM 1359 C CA . SER A 1 178 ? 37.730 61.233 -30.149 1.00 61.75 178 SER A CA 1
ATOM 1360 C C . SER A 1 178 ? 38.211 62.582 -30.700 1.00 61.75 178 SER A C 1
ATOM 1362 O O . SER A 1 178 ? 37.923 63.620 -30.108 1.00 61.75 178 SER A O 1
ATOM 1364 N N . GLN A 1 179 ? 38.892 62.602 -31.851 1.00 64.75 179 GLN A N 1
ATOM 1365 C CA . GLN A 1 179 ? 39.320 63.856 -32.487 1.00 64.75 179 GLN A CA 1
ATOM 1366 C C . GLN A 1 179 ? 38.146 64.653 -33.079 1.00 64.75 179 GLN A C 1
ATOM 1368 O O . GLN A 1 179 ? 38.180 65.882 -33.045 1.00 64.75 179 GLN A O 1
ATOM 1373 N N . MET A 1 180 ? 37.073 63.991 -33.535 1.00 58.16 180 MET A N 1
ATOM 1374 C CA . MET A 1 180 ? 35.864 64.681 -34.017 1.00 58.16 180 MET A CA 1
ATOM 1375 C C . MET A 1 180 ? 35.004 65.270 -32.887 1.00 58.16 180 MET A C 1
ATOM 1377 O O . MET A 1 180 ? 34.324 66.271 -33.096 1.00 58.16 180 MET A O 1
ATOM 1381 N N . GLN A 1 181 ? 35.056 64.710 -31.675 1.00 59.09 181 GLN A N 1
ATOM 1382 C CA . GLN A 1 181 ? 34.327 65.247 -30.513 1.00 59.09 181 GLN A CA 1
ATOM 1383 C C . GLN A 1 181 ? 35.058 66.416 -29.823 1.00 59.09 181 GLN A C 1
ATOM 1385 O O . GLN A 1 181 ? 34.435 67.198 -29.106 1.00 59.09 181 GLN A O 1
ATOM 1390 N N . GLY A 1 182 ? 36.355 66.607 -30.094 1.00 55.47 182 GLY A N 1
ATOM 1391 C CA . GLY A 1 182 ? 37.177 67.681 -29.521 1.00 55.47 182 GLY A CA 1
ATOM 1392 C C . GLY A 1 182 ? 36.898 69.104 -30.036 1.00 55.47 182 GLY A C 1
ATOM 1393 O O . GLY A 1 182 ? 37.461 70.053 -29.492 1.00 55.47 182 GLY A O 1
ATOM 1394 N N . GLN A 1 183 ? 36.040 69.290 -31.048 1.00 54.47 183 GLN A N 1
ATOM 1395 C CA . GLN A 1 183 ? 35.670 70.621 -31.570 1.00 54.47 183 GLN A CA 1
ATOM 1396 C C . GLN A 1 183 ? 34.297 71.138 -31.101 1.00 54.47 183 GLN A C 1
ATOM 1398 O O . GLN A 1 183 ? 34.033 72.328 -31.239 1.00 54.47 183 GLN A O 1
ATOM 1403 N N . ALA A 1 184 ? 33.461 70.304 -30.473 1.00 52.72 184 ALA A N 1
ATOM 1404 C CA . ALA A 1 184 ? 32.139 70.712 -29.972 1.00 52.72 184 ALA A CA 1
ATOM 1405 C C . ALA A 1 184 ? 32.123 71.117 -28.479 1.00 52.72 184 ALA A C 1
ATOM 1407 O O . ALA A 1 184 ? 31.086 71.504 -27.953 1.00 52.72 184 ALA A O 1
ATOM 1408 N N . GLY A 1 185 ? 33.265 71.049 -27.783 1.00 51.06 185 GLY A N 1
ATOM 1409 C CA . GLY A 1 185 ? 33.365 71.229 -26.327 1.00 51.06 185 GLY A CA 1
ATOM 1410 C C . GLY A 1 185 ? 34.054 72.514 -25.846 1.00 51.06 185 GLY A C 1
ATOM 1411 O O . GLY A 1 185 ? 34.705 72.484 -24.806 1.00 51.06 185 GLY A O 1
ATOM 1412 N N . ARG A 1 186 ? 33.970 73.636 -26.578 1.00 51.88 186 ARG A N 1
ATOM 1413 C CA . ARG A 1 186 ? 34.534 74.941 -26.156 1.00 51.88 186 ARG A CA 1
ATOM 1414 C C . ARG A 1 186 ? 33.463 75.975 -25.789 1.00 51.88 186 ARG A C 1
ATOM 1416 O O . ARG A 1 186 ? 33.485 77.084 -26.292 1.00 51.88 186 ARG A O 1
ATOM 1423 N N . THR A 1 187 ? 32.569 75.640 -24.868 1.00 51.72 187 THR A N 1
ATOM 1424 C CA . THR A 1 187 ? 31.896 76.638 -24.015 1.00 51.72 187 THR A CA 1
ATOM 1425 C C . THR A 1 187 ? 31.288 75.907 -22.836 1.00 51.72 187 THR A C 1
ATOM 1427 O O . THR A 1 187 ? 30.189 75.388 -22.936 1.00 51.72 187 THR A O 1
ATOM 1430 N N . THR A 1 188 ? 32.050 75.802 -21.755 1.00 51.06 188 THR A N 1
ATOM 1431 C CA . THR A 1 188 ? 31.696 76.383 -20.454 1.00 51.06 188 THR A CA 1
ATOM 1432 C C . THR A 1 188 ? 32.886 76.193 -19.525 1.00 51.06 188 THR A C 1
ATOM 1434 O O . THR A 1 188 ? 33.386 75.086 -19.337 1.00 51.06 188 THR A O 1
ATOM 1437 N N . GLN A 1 189 ? 33.362 77.320 -19.005 1.00 40.38 189 GLN A N 1
ATOM 1438 C CA . GLN A 1 189 ? 34.349 77.438 -17.945 1.00 40.38 189 GLN A CA 1
ATOM 1439 C C . GLN A 1 189 ? 33.993 76.583 -16.725 1.00 40.38 189 GLN A C 1
ATOM 1441 O O . GLN A 1 189 ? 32.855 76.546 -16.269 1.00 40.38 189 GLN A O 1
ATOM 1446 N N . ASN A 1 190 ? 35.040 75.958 -16.199 1.00 51.41 190 ASN A N 1
ATOM 1447 C CA . ASN A 1 190 ? 35.163 75.373 -14.870 1.00 51.41 190 ASN A CA 1
ATOM 1448 C C . ASN A 1 190 ? 35.150 76.492 -13.796 1.00 51.41 190 ASN A C 1
ATOM 1450 O O . ASN A 1 190 ? 35.478 77.638 -14.120 1.00 51.41 190 ASN A O 1
ATOM 1454 N N . PRO A 1 191 ? 34.911 76.172 -12.513 1.00 44.22 191 PRO A N 1
ATOM 1455 C CA . PRO A 1 191 ? 36.095 76.112 -11.655 1.00 44.22 191 PRO A CA 1
ATOM 1456 C C . PRO A 1 191 ? 36.108 74.956 -10.634 1.00 44.22 191 PRO A C 1
ATOM 1458 O O . PRO A 1 191 ? 35.169 74.723 -9.879 1.00 44.22 191 PRO A O 1
ATOM 1461 N N . GLN A 1 192 ? 37.268 74.297 -10.592 1.00 43.59 192 GLN A N 1
ATOM 1462 C CA . GLN A 1 192 ? 37.877 73.535 -9.482 1.00 43.59 192 GLN A CA 1
ATOM 1463 C C . GLN A 1 192 ? 38.151 74.471 -8.258 1.00 43.59 192 GLN A C 1
ATOM 1465 O O . GLN A 1 192 ? 38.048 75.679 -8.475 1.00 43.59 192 GLN A O 1
ATOM 1470 N N . PRO A 1 193 ? 38.598 74.041 -7.036 1.00 49.69 193 PRO A N 1
ATOM 1471 C CA . PRO A 1 193 ? 39.325 72.801 -6.717 1.00 49.69 193 PRO A CA 1
ATOM 1472 C C . PRO A 1 193 ? 39.096 72.098 -5.345 1.00 49.69 193 PRO A C 1
ATOM 1474 O O . PRO A 1 193 ? 38.754 72.683 -4.329 1.00 49.69 193 PRO A O 1
ATOM 1477 N N . THR A 1 194 ? 39.363 70.790 -5.367 1.00 50.34 194 THR A N 1
ATOM 1478 C CA . THR A 1 194 ? 40.185 69.975 -4.447 1.00 50.34 194 THR A CA 1
ATOM 1479 C C . THR A 1 194 ? 40.425 70.431 -2.993 1.00 50.34 194 THR A C 1
ATOM 1481 O O . THR A 1 194 ? 41.141 71.400 -2.758 1.00 50.34 194 THR A O 1
ATOM 1484 N N . THR A 1 195 ? 40.086 69.559 -2.031 1.00 39.44 195 THR A N 1
ATOM 1485 C CA . THR A 1 195 ? 40.906 69.384 -0.816 1.00 39.44 195 THR A CA 1
ATOM 1486 C C . THR A 1 195 ? 41.033 67.908 -0.457 1.00 39.44 195 THR A C 1
ATOM 1488 O O . THR A 1 195 ? 40.095 67.252 -0.016 1.00 39.44 195 THR A O 1
ATOM 1491 N N . THR A 1 196 ? 42.237 67.391 -0.663 1.00 53.03 196 THR A N 1
ATOM 1492 C CA . THR A 1 196 ? 42.742 66.129 -0.128 1.00 53.03 196 THR A CA 1
ATOM 1493 C C . THR A 1 196 ? 43.363 66.414 1.241 1.00 53.03 196 THR A C 1
ATOM 1495 O O . THR A 1 196 ? 44.314 67.184 1.297 1.00 53.03 196 THR A O 1
ATOM 1498 N N . GLN A 1 197 ? 42.879 65.800 2.324 1.00 39.66 197 GLN A N 1
ATOM 1499 C CA . GLN A 1 197 ? 43.587 65.652 3.611 1.00 39.66 197 GLN A CA 1
ATOM 1500 C C . GLN A 1 197 ? 43.070 64.354 4.252 1.00 39.66 197 GLN A C 1
ATOM 1502 O O . GLN A 1 197 ? 41.866 64.197 4.406 1.00 39.66 197 GLN A O 1
ATOM 1507 N N . GLN A 1 198 ? 43.866 63.291 4.380 1.00 40.88 198 GLN A N 1
ATOM 1508 C CA . GLN A 1 198 ? 44.931 63.014 5.367 1.00 40.88 198 GLN A CA 1
ATOM 1509 C C . GLN A 1 198 ? 44.454 61.793 6.175 1.00 40.88 198 GLN A C 1
ATOM 1511 O O . GLN A 1 198 ? 43.354 61.783 6.705 1.00 40.88 198 GLN A O 1
ATOM 1516 N N . SER A 1 199 ? 45.131 60.656 6.050 1.00 44.47 199 SER A N 1
ATOM 1517 C CA . SER A 1 199 ? 46.191 60.214 6.966 1.00 44.47 199 SER A CA 1
ATOM 1518 C C . SER A 1 199 ? 45.656 59.495 8.206 1.00 44.47 199 SER A C 1
ATOM 1520 O O . SER A 1 199 ? 45.042 60.099 9.070 1.00 44.47 199 SER A O 1
ATOM 1522 N N . SER A 1 200 ? 46.095 58.241 8.320 1.00 46.91 200 SER A N 1
ATOM 1523 C CA . SER A 1 200 ? 46.556 57.620 9.564 1.00 46.91 200 SER A CA 1
ATOM 1524 C C . SER A 1 200 ? 45.543 57.133 10.608 1.00 46.91 200 SER A C 1
ATOM 1526 O O . SER A 1 200 ? 44.688 57.854 11.094 1.00 46.91 200 SER A O 1
ATOM 1528 N N . GLN A 1 201 ? 45.869 55.921 11.072 1.00 45.88 201 GLN A N 1
ATOM 1529 C CA . GLN A 1 201 ? 45.634 55.355 12.404 1.00 45.88 201 GLN A CA 1
ATOM 1530 C C . GLN A 1 201 ? 44.261 54.701 12.636 1.00 45.88 201 GLN A C 1
ATOM 1532 O O . GLN A 1 201 ? 43.226 55.343 12.630 1.00 45.88 201 GLN A O 1
ATOM 1537 N N . ASN A 1 202 ? 44.220 53.361 12.681 1.00 40.34 202 ASN A N 1
ATOM 1538 C CA . ASN A 1 202 ? 44.465 52.546 13.889 1.00 40.34 202 ASN A CA 1
ATOM 1539 C C . ASN A 1 202 ? 43.227 52.673 14.809 1.00 40.34 202 ASN A C 1
ATOM 1541 O O . ASN A 1 202 ? 42.864 53.763 15.214 1.00 40.34 202 ASN A O 1
ATOM 1545 N N . LEU A 1 203 ? 42.467 51.618 15.088 1.00 47.47 203 LEU A N 1
ATOM 1546 C CA . LEU A 1 203 ? 42.822 50.635 16.105 1.00 47.47 203 LEU A CA 1
ATOM 1547 C C . LEU A 1 203 ? 41.965 49.356 15.951 1.00 47.47 203 LEU A C 1
ATOM 1549 O O . LEU A 1 203 ? 40.741 49.398 15.868 1.00 47.47 203 LEU A O 1
ATOM 1553 N N . ARG A 1 204 ? 42.650 48.210 15.995 1.00 44.16 204 ARG A N 1
ATOM 1554 C CA . ARG A 1 204 ? 42.179 46.918 16.547 1.00 44.16 204 ARG A CA 1
ATOM 1555 C C . ARG A 1 204 ? 41.841 47.090 18.055 1.00 44.16 204 ARG A C 1
ATOM 1557 O O . ARG A 1 204 ? 42.376 48.046 18.614 1.00 44.16 204 ARG A O 1
ATOM 1564 N N . PRO A 1 205 ? 41.122 46.180 18.772 1.00 55.62 205 PRO A N 1
ATOM 1565 C CA . PRO A 1 205 ? 41.418 44.734 18.762 1.00 55.62 205 PRO A CA 1
ATOM 1566 C C . PRO A 1 205 ? 40.291 43.717 19.107 1.00 55.62 205 PRO A C 1
ATOM 1568 O O . PRO A 1 205 ? 39.247 44.066 19.630 1.00 55.62 205 PRO A O 1
ATOM 1571 N N . GLN A 1 206 ? 40.648 42.433 18.895 1.00 44.47 206 GLN A N 1
ATOM 1572 C CA . GLN A 1 206 ? 40.243 41.194 19.608 1.00 44.47 206 GLN A CA 1
ATOM 1573 C C . GLN A 1 206 ? 38.765 40.732 19.577 1.00 44.47 206 GLN A C 1
ATOM 1575 O O . GLN A 1 206 ? 37.859 41.494 19.854 1.00 44.47 206 GLN A O 1
ATOM 1580 N N . GLY A 1 207 ? 38.444 39.459 19.321 1.00 43.06 207 GLY A N 1
ATOM 1581 C CA . GLY A 1 207 ? 39.266 38.272 19.086 1.00 43.06 207 GLY A CA 1
ATOM 1582 C C . GLY A 1 207 ? 38.409 36.992 19.019 1.00 43.06 207 GLY A C 1
ATOM 1583 O O . GLY A 1 207 ? 37.253 37.014 19.421 1.00 43.06 207 GLY A O 1
ATOM 1584 N N . SER A 1 208 ? 39.049 35.916 18.524 1.00 49.88 208 SER A N 1
ATOM 1585 C CA . SER A 1 208 ? 38.858 34.466 18.801 1.00 49.88 208 SER A CA 1
ATOM 1586 C C . SER A 1 208 ? 37.451 33.855 18.644 1.00 49.88 208 SER A C 1
ATOM 1588 O O . SER A 1 208 ? 36.513 34.298 19.284 1.00 49.88 208 SER A O 1
ATOM 1590 N N . THR A 1 209 ? 37.232 32.793 17.862 1.00 51.03 209 THR A N 1
ATOM 1591 C CA . THR A 1 209 ? 37.816 31.431 17.953 1.00 51.03 209 THR A CA 1
ATOM 1592 C C . THR A 1 209 ? 37.486 30.670 16.639 1.00 51.03 209 THR A C 1
ATOM 1594 O O . THR A 1 209 ? 36.398 30.830 16.105 1.00 51.03 209 THR A O 1
ATOM 1597 N N . LEU A 1 210 ? 38.437 30.065 15.912 1.00 47.84 210 LEU A N 1
ATOM 1598 C CA . LEU A 1 210 ? 39.092 28.743 16.059 1.00 47.84 210 LEU A CA 1
ATOM 1599 C C . LEU A 1 210 ? 38.409 27.582 15.286 1.00 47.84 210 LEU A C 1
ATOM 1601 O O . LEU A 1 210 ? 37.230 27.320 15.481 1.00 47.84 210 LEU A O 1
ATOM 1605 N N . GLY A 1 211 ? 39.214 26.837 14.505 1.00 45.31 211 GLY A N 1
ATOM 1606 C CA . GLY A 1 211 ? 38.944 25.474 13.990 1.00 45.31 211 GLY A CA 1
ATOM 1607 C C . GLY A 1 211 ? 38.756 25.408 12.464 1.00 45.31 211 GLY A C 1
ATOM 1608 O O . GLY A 1 211 ? 37.689 25.747 11.980 1.00 45.31 211 GLY A O 1
ATOM 1609 N N . ALA A 1 212 ? 39.744 25.162 11.594 1.00 48.56 212 ALA A N 1
ATOM 1610 C CA . ALA A 1 212 ? 40.675 24.032 11.441 1.00 48.56 212 ALA A CA 1
ATOM 1611 C C . ALA A 1 212 ? 40.016 22.682 11.055 1.00 48.56 212 ALA A C 1
ATOM 1613 O O . ALA A 1 212 ? 39.453 22.010 11.907 1.00 48.56 212 ALA A O 1
ATOM 1614 N N . GLY A 1 213 ? 40.236 22.248 9.802 1.00 43.81 213 GLY A N 1
ATOM 1615 C CA . GLY A 1 213 ? 40.634 20.864 9.488 1.00 43.81 213 GLY A CA 1
ATOM 1616 C C . GLY A 1 213 ? 39.607 19.882 8.891 1.00 43.81 213 GLY A C 1
ATOM 1617 O O . GLY A 1 213 ? 38.547 19.656 9.458 1.00 43.81 213 GLY A O 1
ATOM 1618 N N . SER A 1 214 ? 40.053 19.176 7.835 1.00 50.84 214 SER A N 1
ATOM 1619 C CA . SER A 1 214 ? 39.561 17.896 7.259 1.00 50.84 214 SER A CA 1
ATOM 1620 C C . SER A 1 214 ? 38.231 17.958 6.482 1.00 50.84 214 SER A C 1
ATOM 1622 O O . SER A 1 214 ? 37.237 18.444 6.991 1.00 50.84 214 SER A O 1
ATOM 1624 N N . THR A 1 215 ? 38.074 17.555 5.215 1.00 54.72 215 THR A N 1
ATOM 1625 C CA . THR A 1 215 ? 38.617 16.434 4.418 1.00 54.72 215 THR A CA 1
ATOM 1626 C C . THR A 1 215 ? 38.509 15.078 5.110 1.00 54.72 215 THR A C 1
ATOM 1628 O O . THR A 1 215 ? 39.520 14.505 5.502 1.00 54.72 215 THR A O 1
ATOM 1631 N N . THR A 1 216 ? 37.301 14.522 5.216 1.00 57.00 216 THR A N 1
ATOM 1632 C CA . THR A 1 216 ? 37.140 13.062 5.263 1.00 57.00 216 THR A CA 1
ATOM 1633 C C . THR A 1 216 ? 35.939 12.603 4.435 1.00 57.00 216 THR A C 1
ATOM 1635 O O . THR A 1 216 ? 34.833 13.127 4.505 1.00 57.00 216 THR A O 1
ATOM 1638 N N . ASN A 1 217 ? 36.253 11.633 3.589 1.00 54.94 217 ASN A N 1
ATOM 1639 C CA . ASN A 1 217 ? 35.411 10.799 2.749 1.00 54.94 217 ASN A CA 1
ATOM 1640 C C . ASN A 1 217 ? 34.885 9.626 3.607 1.00 54.94 217 ASN A C 1
ATOM 1642 O O . ASN A 1 217 ? 35.693 9.067 4.352 1.00 54.94 217 ASN A O 1
ATOM 1646 N N . PRO A 1 218 ? 33.607 9.212 3.542 1.00 71.62 218 PRO A N 1
ATOM 1647 C CA . PRO A 1 218 ? 33.160 8.008 4.238 1.00 71.62 218 PRO A CA 1
ATOM 1648 C C . PRO A 1 218 ? 33.498 6.729 3.441 1.00 71.62 218 PRO A C 1
ATOM 1650 O O . PRO A 1 218 ? 33.478 6.745 2.206 1.00 71.62 218 PRO A O 1
ATOM 1653 N N . PRO A 1 219 ? 33.790 5.599 4.112 1.00 59.62 219 PRO A N 1
ATOM 1654 C CA . PRO A 1 219 ? 33.977 4.321 3.441 1.00 59.62 219 PRO A CA 1
ATOM 1655 C C . PRO A 1 219 ? 32.635 3.735 2.987 1.00 59.62 219 PRO A C 1
ATOM 1657 O O . PRO A 1 219 ? 31.624 3.817 3.685 1.00 59.62 219 PRO A O 1
ATOM 1660 N N . ARG A 1 220 ? 32.659 3.105 1.809 1.00 56.41 220 ARG A N 1
ATOM 1661 C CA . ARG A 1 220 ? 31.661 2.115 1.396 1.00 56.41 220 ARG A CA 1
ATOM 1662 C C . ARG A 1 220 ? 31.751 0.908 2.332 1.00 56.41 220 ARG A C 1
ATOM 1664 O O . ARG A 1 220 ? 32.853 0.412 2.564 1.00 56.41 220 ARG A O 1
ATOM 1671 N N . VAL A 1 221 ? 30.596 0.464 2.815 1.00 63.72 221 VAL A N 1
ATOM 1672 C CA . VAL A 1 221 ? 30.369 -0.885 3.351 1.00 63.72 221 VAL A CA 1
ATOM 1673 C C . VAL A 1 221 ? 29.865 -1.755 2.208 1.00 63.72 221 VAL A C 1
ATOM 1675 O O . VAL A 1 221 ? 29.085 -1.215 1.386 1.00 63.72 221 VAL A O 1
#